Protein AF-0000000072983468 (afdb_homodimer)

Radius of gyration: 22.65 Å; Cα contacts (8 Å, |Δi|>4): 352; chains: 2; bounding box: 59×60×43 Å

InterPro domains:
  IPR001647 DNA-binding HTH domain, TetR-type [PF00440] (19-54)
  IPR009057 Homedomain-like superfamily [SSF46689] (4-61)
  IPR039532 Transcriptional regulator TetR, C-terminal, Firmicutes type [PF14278] (74-173)

Sequence (374 aa):
MSTSDQTKAHLAKVLKVQMQHKPLDRITIAELSAAAHVNRNTFYYHFDDIYALLKWTLEADIGRKVMQDLGAATWETKYQLVLDYIVANQIFCLNAFHSVGRDMLEEFLFQSATDMVKPVVLDIDPATPAQTVADICNFYGAAIVGQVLLWLAQSLKEPERNLIKRADLMLNGSIAFIVRKRSLGPQMSTSDQTKAHLAKVLKVQMQHKPLDRITIAELSAAAHVNRNTFYYHFDDIYALLKWTLEADIGRKVMQDLGAATWETKYQLVLDYIVANQIFCLNAFHSVGRDMLEEFLFQSATDMVKPVVLDIDPATPAQTVADICNFYGAAIVGQVLLWLAQSLKEPERNLIKRADLMLNGSIAFIVRKRSLGPQ

Secondary structure (DSSP, 8-state):
--HHHHHHHHHHHHHHHHHTTS-GGG--HHHHHHHHT--HHHHHHH-SSHHHHHHHHHIIIIIHHHHTT-STTTHHHHHHHHHHHHHHTHHHHHHHHTSTTHHHHHHHHHHHHHHHHHHHHHHH-TT--HHHHHHHHHHHHHHHHHHHHHHHHTTT-S-HHHHHHHHHHHHTTHHHHHHHHHHH---/--HHHHHHHHHHHHHHHHHTTS-GGG--HHHHHHHHT--HHHHHHH-SSHHHHHHHHHIIIIIHHHHTT-STTTHHHHHHHHHHHHHHTHHHHHHHHTSTTHHHHHHHHHHHHHHHHHHHHHHH-TT--HHHHHHHHHHHHHHHHHHHHHHHHTTT-S-HHHHHHHHHHHHTTHHHHHHHHHHT---

Structure (mmCIF, N/CA/C/O backbone):
data_AF-0000000072983468-model_v1
#
loop_
_entity.id
_entity.type
_entity.pdbx_description
1 polymer 'Transcriptional regulator'
#
loop_
_atom_site.group_PDB
_atom_site.id
_atom_site.type_symbol
_atom_site.label_atom_id
_atom_site.label_alt_id
_atom_site.label_comp_id
_atom_site.label_asym_id
_atom_site.label_entity_id
_atom_site.label_seq_id
_atom_site.pdbx_PDB_ins_code
_atom_site.Cartn_x
_atom_site.Cartn_y
_atom_site.Cartn_z
_atom_site.occupancy
_atom_site.B_iso_or_equiv
_atom_site.auth_seq_id
_atom_site.auth_comp_id
_atom_site.auth_asym_id
_atom_site.auth_atom_id
_atom_site.pdbx_PDB_model_num
ATOM 1 N N . MET A 1 1 ? 6.316 31.328 15.859 1 66.31 1 MET A N 1
ATOM 2 C CA . MET A 1 1 ? 7.086 30.094 15.656 1 66.31 1 MET A CA 1
ATOM 3 C C . MET A 1 1 ? 8.414 30.156 16.406 1 66.31 1 MET A C 1
ATOM 5 O O . MET A 1 1 ? 9.102 31.188 16.359 1 66.31 1 MET A O 1
ATOM 9 N N . SER A 1 2 ? 8.688 29.078 17.156 1 76.31 2 SER A N 1
ATOM 10 C CA . SER A 1 2 ? 9.938 29.047 17.906 1 76.31 2 SER A CA 1
ATOM 11 C C . SER A 1 2 ? 11.141 29.078 16.984 1 76.31 2 SER A C 1
ATOM 13 O O . SER A 1 2 ? 11.023 28.781 15.789 1 76.31 2 SER A O 1
ATOM 15 N N . THR A 1 3 ? 12.203 29.641 17.406 1 76.38 3 THR A N 1
ATOM 16 C CA . THR A 1 3 ? 13.461 29.656 16.672 1 76.38 3 THR A CA 1
ATOM 17 C C . THR A 1 3 ? 13.773 28.25 16.125 1 76.38 3 THR A C 1
ATOM 19 O O . THR A 1 3 ? 14.266 28.109 15.008 1 76.38 3 THR A O 1
ATOM 22 N N . SER A 1 4 ? 13.383 27.297 16.891 1 83.06 4 SER A N 1
ATOM 23 C CA . SER A 1 4 ? 13.602 25.906 16.5 1 83.06 4 SER A CA 1
ATOM 24 C C . SER A 1 4 ? 12.742 25.547 15.281 1 83.06 4 SER A C 1
ATOM 26 O O . SER A 1 4 ? 13.25 24.984 14.312 1 83.06 4 SER A O 1
ATOM 28 N N . ASP A 1 5 ? 11.539 26.078 15.312 1 88.62 5 ASP A N 1
ATOM 29 C CA . ASP A 1 5 ? 10.625 25.766 14.219 1 88.62 5 ASP A CA 1
ATOM 30 C C . ASP A 1 5 ? 11.039 26.484 12.938 1 88.62 5 ASP A C 1
ATOM 32 O O . ASP A 1 5 ? 10.883 25.953 11.836 1 88.62 5 ASP A O 1
ATOM 36 N N . GLN A 1 6 ? 11.656 27.625 13.164 1 91.38 6 GLN A N 1
ATOM 37 C CA . GLN A 1 6 ? 12.125 28.391 12.008 1 91.38 6 GLN A CA 1
ATOM 38 C C . GLN A 1 6 ? 13.289 27.688 11.32 1 91.38 6 GLN A C 1
ATOM 40 O O . GLN A 1 6 ? 13.359 27.625 10.094 1 91.38 6 GLN A O 1
ATOM 45 N N . THR A 1 7 ? 14.211 27.203 12.172 1 94.25 7 THR A N 1
ATOM 46 C CA . THR A 1 7 ? 15.352 26.469 11.625 1 94.25 7 THR A CA 1
ATOM 47 C C . THR A 1 7 ? 14.898 25.203 10.906 1 94.25 7 THR A C 1
ATOM 49 O O . THR A 1 7 ? 15.359 24.922 9.805 1 94.25 7 THR A O 1
ATOM 52 N N . LYS A 1 8 ? 13.93 24.516 11.523 1 96.75 8 LYS A N 1
ATOM 53 C CA . LYS A 1 8 ? 13.414 23.297 10.914 1 96.75 8 LYS A CA 1
ATOM 54 C C . LYS A 1 8 ? 12.734 23.609 9.578 1 96.75 8 LYS A C 1
ATOM 56 O O . LYS A 1 8 ? 12.961 22.906 8.586 1 96.75 8 LYS A O 1
ATOM 61 N N . ALA A 1 9 ? 12.023 24.672 9.594 1 96.5 9 ALA A N 1
ATOM 62 C CA . ALA A 1 9 ? 11.312 25.078 8.383 1 96.5 9 ALA A CA 1
ATOM 63 C C . ALA A 1 9 ? 12.297 25.469 7.281 1 96.5 9 ALA A C 1
ATOM 65 O O . ALA A 1 9 ? 12.062 25.188 6.105 1 96.5 9 ALA A O 1
ATOM 66 N N . HIS A 1 10 ? 13.281 26.109 7.695 1 97.12 10 HIS A N 1
ATOM 67 C CA . HIS A 1 10 ? 14.305 26.5 6.73 1 97.12 10 HIS A CA 1
ATOM 68 C C . HIS A 1 10 ? 14.984 25.281 6.125 1 97.12 10 HIS A C 1
ATOM 70 O O . HIS A 1 10 ? 15.164 25.203 4.91 1 97.12 10 HIS A O 1
ATOM 76 N N . LEU A 1 11 ? 15.367 24.344 6.945 1 97.62 11 LEU A N 1
ATOM 77 C CA . LEU A 1 11 ? 15.984 23.109 6.477 1 97.62 11 LEU A CA 1
ATOM 78 C C . LEU A 1 11 ? 15.047 22.359 5.543 1 97.62 11 LEU A C 1
ATOM 80 O O . LEU A 1 11 ? 15.477 21.797 4.535 1 97.62 11 LEU A O 1
ATOM 84 N N . ALA A 1 12 ? 13.789 22.375 5.879 1 97.44 12 ALA A N 1
ATOM 85 C CA . ALA A 1 12 ? 12.781 21.719 5.055 1 97.44 12 ALA A CA 1
ATOM 86 C C . ALA A 1 12 ? 12.703 22.359 3.668 1 97.44 12 ALA A C 1
ATOM 88 O O . ALA A 1 12 ? 12.633 21.656 2.658 1 97.44 12 ALA A O 1
ATOM 89 N N . LYS A 1 13 ? 12.727 23.656 3.67 1 97.69 13 LYS A N 1
ATOM 90 C CA . LYS A 1 13 ? 12.688 24.391 2.402 1 97.69 13 LYS A CA 1
ATOM 91 C C . LYS A 1 13 ? 13.906 24.062 1.547 1 97.69 13 LYS A C 1
ATOM 93 O O . LYS A 1 13 ? 13.789 23.859 0.337 1 97.69 13 LYS A O 1
ATOM 98 N N . VAL A 1 14 ? 15.039 24.031 2.148 1 98.19 14 VAL A N 1
ATOM 99 C CA . VAL A 1 14 ? 16.281 23.75 1.441 1 98.19 14 VAL A CA 1
ATOM 100 C C . VAL A 1 14 ? 16.25 22.312 0.901 1 98.19 14 VAL A C 1
ATOM 102 O O . VAL A 1 14 ? 16.672 22.062 -0.229 1 98.19 14 VAL A O 1
ATOM 105 N N . LEU A 1 15 ? 15.766 21.344 1.717 1 97.81 15 LEU A N 1
ATOM 106 C CA . LEU A 1 15 ? 15.633 19.969 1.271 1 97.81 15 LEU A CA 1
ATOM 107 C C . LEU A 1 15 ? 14.781 19.875 0.013 1 97.81 15 LEU A C 1
ATOM 109 O O . LEU A 1 15 ? 15.164 19.234 -0.963 1 97.81 15 LEU A O 1
ATOM 113 N N . LYS A 1 16 ? 13.641 20.531 0.024 1 97.56 16 LYS A N 1
ATOM 114 C CA . LYS A 1 16 ? 12.727 20.516 -1.118 1 97.56 16 LYS A CA 1
ATOM 115 C C . LYS A 1 16 ? 13.391 21.094 -2.365 1 97.56 16 LYS A C 1
ATOM 117 O O . LYS A 1 16 ? 13.219 20.562 -3.467 1 97.56 16 LYS A O 1
ATOM 122 N N . VAL A 1 17 ? 14.133 22.141 -2.188 1 97.5 17 VAL A N 1
ATOM 123 C CA . VAL A 1 17 ? 14.836 22.766 -3.305 1 97.5 17 VAL A CA 1
ATOM 124 C C . VAL A 1 17 ? 15.883 21.797 -3.859 1 97.5 17 VAL A C 1
ATOM 126 O O . VAL A 1 17 ? 15.977 21.609 -5.074 1 97.5 17 VAL A O 1
ATOM 129 N N . GLN A 1 18 ? 16.625 21.156 -2.961 1 97.5 18 GLN A N 1
ATOM 130 C CA . GLN A 1 18 ? 17.672 20.234 -3.4 1 97.5 18 GLN A CA 1
ATOM 131 C C . GLN A 1 18 ? 17.062 19.047 -4.141 1 97.5 18 GLN A C 1
ATOM 133 O O . GLN A 1 18 ? 17.625 18.578 -5.129 1 97.5 18 GLN A O 1
ATOM 138 N N . MET A 1 19 ? 15.945 18.641 -3.691 1 96.69 19 MET A N 1
ATOM 139 C CA . MET A 1 19 ? 15.312 17.453 -4.266 1 96.69 19 MET A CA 1
ATOM 140 C C . MET A 1 19 ? 14.758 17.75 -5.656 1 96.69 19 MET A C 1
ATOM 142 O O . MET A 1 19 ? 14.391 16.828 -6.391 1 96.69 19 MET A O 1
ATOM 146 N N . GLN A 1 20 ? 14.711 19 -6.047 1 95.81 20 GLN A N 1
ATOM 147 C CA . GLN A 1 20 ? 14.336 19.359 -7.406 1 95.81 20 GLN A CA 1
ATOM 148 C C . GLN A 1 20 ? 15.438 19.016 -8.398 1 95.81 20 GLN A C 1
ATOM 150 O O . GLN A 1 20 ? 15.18 18.828 -9.586 1 95.81 20 GLN A O 1
ATOM 155 N N . HIS A 1 21 ? 16.656 18.766 -7.805 1 93.81 21 HIS A N 1
ATOM 156 C CA . HIS A 1 21 ? 17.781 18.688 -8.727 1 93.81 21 HIS A CA 1
ATOM 157 C C . HIS A 1 21 ? 18.547 17.375 -8.555 1 93.81 21 HIS A C 1
ATOM 159 O O . HIS A 1 21 ? 19.328 17 -9.422 1 93.81 21 HIS A O 1
ATOM 165 N N . LYS A 1 22 ? 18.312 16.781 -7.477 1 94.88 22 LYS A N 1
ATOM 166 C CA . LYS A 1 22 ? 18.984 15.508 -7.293 1 94.88 22 LYS A CA 1
ATOM 167 C C . LYS A 1 22 ? 18.156 14.562 -6.43 1 94.88 22 LYS A C 1
ATOM 169 O O . LYS A 1 22 ? 17.375 15.008 -5.59 1 94.88 22 LYS A O 1
ATOM 174 N N . PRO A 1 23 ? 18.422 13.242 -6.535 1 95.75 23 PRO A N 1
ATOM 175 C CA . PRO A 1 23 ? 17.688 12.266 -5.727 1 95.75 23 PRO A CA 1
ATOM 176 C C . PRO A 1 23 ? 17.969 12.406 -4.234 1 95.75 23 PRO A C 1
ATOM 178 O O . PRO A 1 23 ? 19.094 12.719 -3.836 1 95.75 23 PRO A O 1
ATOM 181 N N . LEU A 1 24 ? 16.906 12.117 -3.477 1 95.44 24 LEU A N 1
ATOM 182 C CA . LEU A 1 24 ? 17 12.219 -2.023 1 95.44 24 LEU A CA 1
ATOM 183 C C . LEU A 1 24 ? 18.188 11.43 -1.491 1 95.44 24 L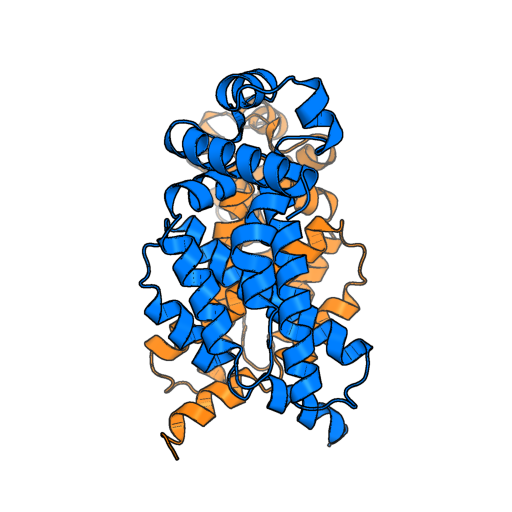EU A C 1
ATOM 185 O O . LEU A 1 24 ? 18.906 11.898 -0.612 1 95.44 24 LEU A O 1
ATOM 189 N N . ASP A 1 25 ? 18.484 10.281 -2.045 1 93.88 25 ASP A N 1
ATOM 190 C CA . ASP A 1 25 ? 19.5 9.359 -1.55 1 93.88 25 ASP A CA 1
ATOM 191 C C . ASP A 1 25 ? 20.906 9.922 -1.756 1 93.88 25 ASP A C 1
ATOM 193 O O . ASP A 1 25 ? 21.875 9.43 -1.173 1 93.88 25 ASP A O 1
ATOM 197 N N . ARG A 1 26 ? 21.047 10.93 -2.469 1 95.31 26 ARG A N 1
ATOM 198 C CA . ARG A 1 26 ? 22.344 11.516 -2.777 1 95.31 26 ARG A CA 1
ATOM 199 C C . ARG A 1 26 ? 22.562 12.805 -1.992 1 95.31 26 ARG A C 1
ATOM 201 O O . ARG A 1 26 ? 23.641 13.414 -2.068 1 95.31 26 ARG A O 1
ATOM 208 N N . ILE A 1 27 ? 21.578 13.273 -1.359 1 96.38 27 ILE A N 1
ATOM 209 C CA . ILE A 1 27 ? 21.719 14.477 -0.547 1 96.38 27 ILE A CA 1
ATOM 210 C C . ILE A 1 27 ? 22.375 14.133 0.788 1 96.38 27 ILE A C 1
ATOM 212 O O . ILE A 1 27 ? 21.891 13.25 1.513 1 96.38 27 ILE A O 1
ATOM 216 N N . THR A 1 28 ? 23.438 14.805 1.079 1 95.94 28 THR A N 1
ATOM 217 C CA . THR A 1 28 ? 24.125 14.578 2.35 1 95.94 28 THR A CA 1
ATOM 218 C C . THR A 1 28 ? 23.797 15.695 3.342 1 95.94 28 THR A C 1
ATOM 220 O O . THR A 1 28 ? 23.391 16.781 2.947 1 95.94 28 THR A O 1
ATOM 223 N N . ILE A 1 29 ? 23.984 15.359 4.609 1 97 29 ILE A N 1
ATOM 224 C CA . ILE A 1 29 ? 23.75 16.344 5.652 1 97 29 ILE A CA 1
ATOM 225 C C . ILE A 1 29 ? 24.75 17.5 5.508 1 97 29 ILE A C 1
ATOM 227 O O . ILE A 1 29 ? 24.391 18.656 5.727 1 97 29 ILE A O 1
ATOM 231 N N . ALA A 1 30 ? 25.922 17.156 5.074 1 96.44 30 ALA A N 1
ATOM 232 C CA . ALA A 1 30 ? 26.938 18.188 4.844 1 96.44 30 ALA A CA 1
ATOM 233 C C . ALA A 1 30 ? 26.484 19.156 3.764 1 96.44 30 ALA A C 1
ATOM 235 O O . ALA A 1 30 ? 26.547 20.375 3.959 1 96.44 30 ALA A O 1
ATOM 236 N N . GLU A 1 31 ? 26.062 18.703 2.684 1 96.38 31 GLU A N 1
ATOM 237 C CA . GLU A 1 31 ? 25.594 19.531 1.565 1 96.38 31 GLU A CA 1
ATOM 238 C C . GLU A 1 31 ? 24.359 20.328 1.946 1 96.38 31 GLU A C 1
ATOM 240 O O . GLU A 1 31 ? 24.25 21.516 1.604 1 96.38 31 GLU A O 1
ATOM 245 N N . LEU A 1 32 ? 23.438 19.656 2.639 1 97.5 32 LEU A N 1
ATOM 246 C CA . LEU A 1 32 ? 22.188 20.312 3.049 1 97.5 32 LEU A CA 1
ATOM 247 C C . LEU A 1 32 ? 22.469 21.453 4.023 1 97.5 32 LEU A C 1
ATOM 249 O O . LEU A 1 32 ? 21.906 22.531 3.883 1 97.5 32 LEU A O 1
ATOM 253 N N . SER A 1 33 ? 23.297 21.188 4.977 1 97.5 33 SER A N 1
ATOM 254 C CA . SER A 1 33 ? 23.656 22.188 5.965 1 97.5 33 SER A CA 1
ATOM 255 C C . SER A 1 33 ? 24.359 23.375 5.312 1 97.5 33 SER A C 1
ATOM 257 O O . SER A 1 33 ? 24.062 24.531 5.645 1 97.5 33 SER A O 1
ATOM 259 N N . ALA A 1 34 ? 25.25 23.125 4.41 1 97.44 34 ALA A N 1
ATOM 260 C CA . ALA A 1 34 ? 25.938 24.188 3.686 1 97.44 34 ALA A CA 1
ATOM 261 C C . ALA A 1 34 ? 24.969 25.047 2.898 1 97.44 34 ALA A C 1
ATOM 263 O O . ALA A 1 34 ? 25.031 26.281 2.949 1 97.44 34 ALA A O 1
ATOM 264 N N . ALA A 1 35 ? 24.062 24.422 2.217 1 97.06 35 ALA A N 1
ATOM 265 C CA . ALA A 1 35 ? 23.062 25.125 1.416 1 97.06 35 ALA A CA 1
ATOM 266 C C . ALA A 1 35 ? 22.141 25.969 2.299 1 97.06 35 ALA A C 1
ATOM 268 O O . ALA A 1 35 ? 21.688 27.047 1.891 1 97.06 35 ALA A O 1
ATOM 269 N N . ALA A 1 36 ? 21.906 25.453 3.467 1 97.25 36 ALA A N 1
ATOM 270 C CA . ALA A 1 36 ? 21.031 26.141 4.41 1 97.25 36 ALA A CA 1
ATOM 271 C C . ALA A 1 36 ? 21.797 27.188 5.215 1 97.25 36 ALA A C 1
ATOM 273 O O . ALA A 1 36 ? 21.203 27.953 5.98 1 97.25 36 ALA A O 1
ATOM 274 N N . HIS A 1 37 ? 23.125 27.172 5.055 1 97.12 37 HIS A N 1
ATOM 275 C CA . HIS A 1 37 ? 24 28.078 5.781 1 97.12 37 HIS A CA 1
ATOM 276 C C . HIS A 1 37 ? 23.859 27.891 7.289 1 97.12 37 HIS A C 1
ATOM 278 O O . HIS A 1 37 ? 23.703 28.859 8.031 1 97.12 37 HIS A O 1
ATOM 284 N N . VAL A 1 38 ? 23.844 26.609 7.664 1 96 38 VAL A N 1
ATOM 285 C CA . VAL A 1 38 ? 23.891 26.25 9.07 1 96 38 VAL A CA 1
ATOM 286 C C . VAL A 1 38 ? 24.984 25.188 9.297 1 96 38 VAL A C 1
ATOM 288 O O . VAL A 1 38 ? 25.469 24.578 8.344 1 96 38 VAL A O 1
ATOM 291 N N . ASN A 1 39 ? 25.391 25.047 10.539 1 93.56 39 ASN A N 1
ATOM 292 C CA . ASN A 1 39 ? 26.359 24.016 10.906 1 93.56 39 ASN A CA 1
ATOM 293 C C . ASN A 1 39 ? 25.719 22.641 10.938 1 93.56 39 ASN A C 1
ATOM 295 O O . ASN A 1 39 ? 24.516 22.516 11.203 1 93.56 39 ASN A O 1
ATOM 299 N N . ARG A 1 40 ? 26.562 21.641 10.672 1 95 40 ARG A N 1
ATOM 300 C CA . ARG A 1 40 ? 26.094 20.266 10.758 1 95 40 ARG A CA 1
ATOM 301 C C . ARG A 1 40 ? 25.547 19.969 12.148 1 95 40 ARG A C 1
ATOM 303 O O . ARG A 1 40 ? 24.594 19.203 12.289 1 95 40 ARG A O 1
ATOM 310 N N . ASN A 1 41 ? 26.156 20.609 13.141 1 95.19 41 ASN A N 1
ATOM 311 C CA . ASN A 1 41 ? 25.719 20.391 14.516 1 95.19 41 ASN A CA 1
ATOM 312 C C . ASN A 1 41 ? 24.297 20.906 14.727 1 95.19 41 ASN A C 1
ATOM 314 O O . ASN A 1 41 ? 23.531 20.328 15.508 1 95.19 41 ASN A O 1
ATOM 318 N N . THR A 1 42 ? 24.031 21.922 14.07 1 95.31 42 THR A N 1
ATOM 319 C CA . THR A 1 42 ? 22.672 22.469 14.133 1 95.31 42 THR A CA 1
ATOM 320 C C . THR A 1 42 ? 21.672 21.484 13.547 1 95.31 42 THR A C 1
ATOM 322 O O . THR A 1 42 ? 20.594 21.297 14.094 1 95.31 42 THR A O 1
ATOM 325 N N . PHE A 1 43 ? 22.031 20.844 12.398 1 97.44 43 PHE A N 1
ATOM 326 C CA . PHE A 1 43 ? 21.156 19.844 11.82 1 97.44 43 PHE A CA 1
ATOM 327 C C . PHE A 1 43 ? 20.875 18.719 12.82 1 97.44 43 PHE A C 1
ATOM 329 O O . PHE A 1 43 ? 19.719 18.375 13.062 1 97.44 43 PHE A O 1
ATOM 336 N N . TYR A 1 44 ? 21.922 18.266 13.484 1 96.12 44 TYR A N 1
ATOM 337 C CA . TYR A 1 44 ? 21.828 17.109 14.359 1 96.12 44 TYR A CA 1
ATOM 338 C C . TYR A 1 44 ? 21.094 17.453 15.656 1 96.12 44 TYR A C 1
ATOM 340 O O . TYR A 1 44 ? 20.625 16.562 16.359 1 96.12 44 TYR A O 1
ATOM 348 N N . TYR A 1 45 ? 21.125 18.703 15.922 1 95.69 45 TYR A N 1
ATOM 349 C CA . TYR A 1 45 ? 20.328 19.172 17.047 1 95.69 45 TYR A CA 1
ATOM 350 C C . TYR A 1 45 ? 18.844 18.922 16.812 1 95.69 45 TYR A C 1
ATOM 352 O O . TYR A 1 45 ? 18.094 18.625 17.75 1 95.69 45 TYR A O 1
ATOM 360 N N . HIS A 1 46 ? 18.438 19 15.609 1 96.62 46 HIS A N 1
ATOM 361 C CA . HIS A 1 46 ? 17.016 18.969 15.273 1 96.62 46 HIS A CA 1
ATOM 362 C C . HIS A 1 46 ? 16.625 17.609 14.719 1 96.62 46 HIS A C 1
ATOM 364 O O . HIS A 1 46 ? 15.508 17.125 14.961 1 96.62 46 HIS A O 1
ATOM 370 N N . PHE A 1 47 ? 17.516 16.969 13.914 1 97.31 47 PHE A N 1
ATOM 371 C CA . PHE A 1 47 ? 17.156 15.742 13.211 1 97.31 47 PHE A CA 1
ATOM 372 C C . PHE A 1 47 ? 18.266 14.719 13.305 1 97.31 47 PHE A C 1
ATOM 374 O O . PHE A 1 47 ? 19.453 15.07 13.227 1 97.31 47 PHE A O 1
ATOM 381 N N . ASP A 1 48 ? 17.844 13.43 13.328 1 95.69 48 ASP A N 1
ATOM 382 C CA . ASP A 1 48 ? 18.812 12.344 13.383 1 95.69 48 ASP A CA 1
ATOM 383 C C . ASP A 1 48 ? 19.375 12.047 12 1 95.69 48 ASP A C 1
ATOM 385 O O . ASP A 1 48 ? 20.516 11.578 11.867 1 95.69 48 ASP A O 1
ATOM 389 N N . ASP A 1 49 ? 18.625 12.258 10.969 1 94.69 49 ASP A N 1
ATOM 390 C CA . ASP A 1 49 ? 19.031 11.992 9.586 1 94.69 49 ASP A CA 1
ATOM 391 C C . ASP A 1 49 ? 18.109 12.711 8.602 1 94.69 49 ASP A C 1
ATOM 393 O O . ASP A 1 49 ? 17.203 13.453 9.008 1 94.69 49 ASP A O 1
ATOM 397 N N . ILE A 1 50 ? 18.359 12.57 7.402 1 94.69 50 ILE A N 1
ATOM 398 C CA . ILE A 1 50 ? 17.625 13.258 6.34 1 94.69 50 ILE A CA 1
ATOM 399 C C . ILE A 1 50 ? 16.172 12.789 6.316 1 94.69 50 ILE A C 1
ATOM 401 O O . ILE A 1 50 ? 15.273 13.562 6.012 1 94.69 50 ILE A O 1
ATOM 405 N N . TYR A 1 51 ? 15.922 11.578 6.727 1 92.25 51 TYR A N 1
ATOM 406 C CA . TYR A 1 51 ? 14.57 11.031 6.703 1 92.25 51 TYR A CA 1
ATOM 407 C C . TYR A 1 51 ? 13.719 11.641 7.812 1 92.25 51 TYR A C 1
ATOM 409 O O . TYR A 1 51 ? 12.516 11.844 7.633 1 92.25 51 TYR A O 1
ATOM 417 N N . ALA A 1 52 ? 14.336 11.82 8.875 1 94.62 52 ALA A N 1
ATOM 418 C CA . ALA A 1 52 ? 13.625 12.523 9.938 1 94.62 52 ALA A CA 1
ATOM 419 C C . ALA A 1 52 ? 13.188 13.914 9.477 1 94.62 52 ALA A C 1
ATOM 421 O O . ALA A 1 52 ? 12.078 14.359 9.781 1 94.62 52 ALA A O 1
ATOM 422 N N . LEU A 1 53 ? 14.086 14.609 8.758 1 96.5 53 LEU A N 1
ATOM 423 C CA . LEU A 1 53 ? 13.75 15.914 8.195 1 96.5 53 LEU A CA 1
ATOM 424 C C . LEU A 1 53 ? 12.625 15.789 7.176 1 96.5 53 LEU A C 1
ATOM 426 O O . LEU A 1 53 ? 11.703 16.609 7.152 1 96.5 53 LEU A O 1
ATOM 430 N N . LEU A 1 54 ? 12.672 14.773 6.344 1 95.81 54 LEU A N 1
ATOM 431 C CA . LEU A 1 54 ? 11.625 14.531 5.352 1 95.81 54 LEU A CA 1
ATOM 432 C C . LEU A 1 54 ? 10.273 14.352 6.027 1 95.81 54 LEU A C 1
ATOM 434 O O . LEU A 1 54 ? 9.281 14.969 5.625 1 95.81 54 LEU A O 1
ATOM 438 N N . LYS A 1 55 ? 10.242 13.516 7.055 1 93.75 55 LYS A N 1
ATOM 439 C CA . LYS A 1 55 ? 9.008 13.266 7.793 1 93.75 55 LYS A CA 1
ATOM 440 C C . LYS A 1 55 ? 8.461 14.555 8.398 1 93.75 55 LYS A C 1
ATOM 442 O O . LYS A 1 55 ? 7.262 14.828 8.297 1 93.75 55 LYS A O 1
ATOM 447 N N . TRP A 1 56 ? 9.297 15.289 9.008 1 94.81 56 TRP A N 1
ATOM 448 C CA . TRP A 1 56 ? 8.891 16.562 9.594 1 94.81 56 TRP A CA 1
ATOM 449 C C . TRP A 1 56 ? 8.336 17.5 8.523 1 94.81 56 TRP A C 1
ATOM 451 O O . TRP A 1 56 ? 7.328 18.172 8.75 1 94.81 56 TRP A O 1
ATOM 461 N N . THR A 1 57 ? 8.969 17.562 7.375 1 95.94 57 THR A N 1
ATOM 462 C CA . THR A 1 57 ? 8.547 18.406 6.266 1 95.94 57 THR A CA 1
ATOM 463 C C . THR A 1 57 ? 7.125 18.078 5.836 1 95.94 57 THR A C 1
ATOM 465 O O . THR A 1 57 ? 6.285 18.969 5.691 1 95.94 57 THR A O 1
ATOM 468 N N . LEU A 1 58 ? 6.844 16.828 5.676 1 94.25 58 LEU A N 1
ATOM 469 C CA . LEU A 1 58 ? 5.516 16.391 5.258 1 94.25 58 LEU A CA 1
ATOM 470 C C . LEU A 1 58 ? 4.477 16.719 6.32 1 94.25 58 LEU A C 1
ATOM 472 O O . LEU A 1 58 ? 3.371 17.172 5.996 1 94.25 58 LEU A O 1
ATOM 476 N N . GLU A 1 59 ? 4.812 16.547 7.559 1 92.94 59 GLU A N 1
ATOM 477 C CA . GLU A 1 59 ? 3.906 16.875 8.656 1 92.94 59 GLU A CA 1
ATOM 478 C C . GLU A 1 59 ? 3.617 18.375 8.703 1 92.94 59 GLU A C 1
ATOM 480 O O . GLU A 1 59 ? 2.465 18.781 8.859 1 92.94 59 GLU A O 1
ATOM 485 N N . ALA A 1 60 ? 4.688 19.094 8.555 1 93.94 60 ALA A N 1
ATOM 486 C CA . ALA A 1 60 ? 4.559 20.547 8.633 1 93.94 60 ALA A CA 1
ATOM 487 C C . ALA A 1 60 ? 3.781 21.094 7.434 1 93.94 60 ALA A C 1
ATOM 489 O O . ALA A 1 60 ? 2.979 22.016 7.574 1 93.94 60 ALA A O 1
ATOM 490 N N . ASP A 1 61 ? 3.998 20.562 6.254 1 94.31 61 ASP A N 1
ATOM 491 C CA . ASP A 1 61 ? 3.357 21.062 5.039 1 94.31 61 ASP A CA 1
ATOM 492 C C . ASP A 1 61 ? 1.866 20.734 5.027 1 94.31 61 ASP A C 1
ATOM 494 O O . ASP A 1 61 ? 1.037 21.594 4.719 1 94.31 61 ASP A O 1
ATOM 498 N N . ILE A 1 62 ? 1.606 19.453 5.359 1 92.12 62 ILE A N 1
ATOM 499 C CA . ILE A 1 62 ? 0.25 19.047 5.008 1 92.12 62 ILE A CA 1
ATOM 500 C C . ILE A 1 62 ? -0.366 18.266 6.164 1 92.12 62 ILE A C 1
ATOM 502 O O . ILE A 1 62 ? -1.588 18.25 6.332 1 92.12 62 ILE A O 1
ATOM 506 N N . GLY A 1 63 ? 0.382 17.641 7.02 1 91.44 63 GLY A N 1
ATOM 507 C CA . GLY A 1 63 ? -0.131 16.797 8.094 1 91.44 63 GLY A CA 1
ATOM 508 C C . GLY A 1 63 ? -1.067 17.531 9.031 1 91.44 63 GLY A C 1
ATOM 509 O O . GLY A 1 63 ? -2.186 17.078 9.281 1 91.44 63 GLY A O 1
ATOM 510 N N . ARG A 1 64 ? -0.588 18.641 9.461 1 89.12 64 ARG A N 1
ATOM 511 C CA . ARG A 1 64 ? -1.359 19.422 10.422 1 89.12 64 ARG A CA 1
ATOM 512 C C . ARG A 1 64 ? -2.633 19.969 9.789 1 89.12 64 ARG A C 1
ATOM 514 O O . ARG A 1 64 ? -3.701 19.953 10.398 1 89.12 64 ARG A O 1
ATOM 521 N N . LYS A 1 65 ? -2.539 20.422 8.609 1 92.81 65 LYS A N 1
ATOM 522 C CA . LYS A 1 65 ? -3.688 20.969 7.891 1 92.81 65 LYS A CA 1
ATOM 523 C C . LYS A 1 65 ? -4.758 19.906 7.676 1 92.81 65 LYS A C 1
ATOM 525 O O . LYS A 1 65 ? -5.953 20.188 7.812 1 92.81 65 LYS A O 1
ATOM 530 N N . VAL A 1 66 ? -4.387 18.75 7.391 1 93.19 66 VAL A N 1
ATOM 531 C CA . VAL A 1 66 ? -5.312 17.656 7.129 1 93.19 66 VAL A CA 1
ATOM 532 C C . VAL A 1 66 ? -6.023 17.266 8.422 1 93.19 66 VAL A C 1
ATOM 534 O O . VAL A 1 66 ? -7.242 17.062 8.438 1 93.19 66 VAL A O 1
ATOM 537 N N . MET A 1 67 ? -5.312 17.25 9.5 1 91.69 67 MET A N 1
ATOM 538 C CA . MET A 1 67 ? -5.855 16.75 10.766 1 91.69 67 MET A CA 1
ATOM 539 C C . MET A 1 67 ? -6.793 17.781 11.391 1 91.69 67 MET A C 1
ATOM 541 O O . MET A 1 67 ? -7.691 17.422 12.156 1 91.69 67 MET A O 1
ATOM 545 N N . GLN A 1 68 ? -6.527 19.016 10.984 1 92.38 68 GLN A N 1
ATOM 546 C CA . GLN A 1 68 ? -7.379 20.062 11.531 1 92.38 68 GLN A CA 1
ATOM 547 C C . GLN A 1 68 ? -8.828 19.891 11.086 1 92.38 68 GLN A C 1
ATOM 549 O O . GLN A 1 68 ? -9.133 19.969 9.898 1 92.38 68 GLN A O 1
ATOM 554 N N . ASP A 1 69 ? -9.789 19.609 12 1 91.62 69 ASP A N 1
ATOM 555 C CA . ASP A 1 69 ? -11.234 19.5 11.797 1 91.62 69 ASP A CA 1
ATOM 556 C C . ASP A 1 69 ? -11.57 18.312 10.906 1 91.62 69 ASP A C 1
ATOM 558 O O . ASP A 1 69 ? -12.508 18.375 10.109 1 91.62 69 ASP A O 1
ATOM 562 N N . LEU A 1 70 ? -10.695 17.328 10.945 1 92.5 70 LEU A N 1
ATOM 563 C CA . LEU A 1 70 ? -10.969 16.125 10.172 1 92.5 70 LEU A CA 1
ATOM 564 C C . LEU A 1 70 ? -12.109 15.328 10.797 1 92.5 70 LEU A C 1
ATOM 566 O O . LEU A 1 70 ? -12.148 15.133 12.016 1 92.5 70 LEU A O 1
ATOM 570 N N . GLY A 1 71 ? -13.086 14.938 9.992 1 92 71 GLY A N 1
ATOM 571 C CA . GLY A 1 71 ? -14.242 14.148 10.406 1 92 71 GLY A CA 1
ATOM 572 C C . GLY A 1 71 ? -15.055 13.625 9.234 1 92 71 GLY A C 1
ATOM 573 O O . GLY A 1 71 ? -14.602 13.656 8.094 1 92 71 GLY A O 1
ATOM 574 N N . ALA A 1 72 ? -16.188 13.062 9.516 1 90.88 72 ALA A N 1
ATOM 575 C CA . ALA A 1 72 ? -17.047 12.406 8.531 1 90.88 72 ALA A CA 1
ATOM 576 C C . ALA A 1 72 ? -17.5 13.398 7.461 1 90.88 72 ALA A C 1
ATOM 578 O O . ALA A 1 72 ? -17.625 13.047 6.285 1 90.88 72 ALA A O 1
ATOM 579 N N . ALA A 1 73 ? -17.641 14.656 7.848 1 91.56 73 ALA A N 1
ATOM 580 C CA . ALA A 1 73 ? -18.172 15.648 6.926 1 91.56 73 ALA A CA 1
ATOM 581 C C . ALA A 1 73 ? -17.062 16.297 6.102 1 91.56 73 ALA A C 1
ATOM 583 O O . ALA A 1 73 ? -17.328 16.906 5.066 1 91.56 73 ALA A O 1
ATOM 584 N N . THR A 1 74 ? -15.828 16.125 6.52 1 93.62 74 THR A N 1
ATOM 585 C CA . THR A 1 74 ? -14.773 16.922 5.902 1 93.62 74 THR A CA 1
ATOM 586 C C . THR A 1 74 ? -13.719 16.031 5.262 1 93.62 74 THR A C 1
ATOM 588 O O . THR A 1 74 ? -12.789 16.516 4.617 1 93.62 74 THR A O 1
ATOM 591 N N . TRP A 1 75 ? -13.805 14.75 5.379 1 91.94 75 TRP A N 1
ATOM 592 C CA . TRP A 1 75 ? -12.75 13.836 4.953 1 91.94 75 TRP A CA 1
ATOM 593 C C . TRP A 1 75 ? -12.445 14.008 3.469 1 91.94 75 TRP A C 1
ATOM 595 O O . TRP A 1 75 ? -11.281 13.961 3.055 1 91.94 75 TRP A O 1
ATOM 605 N N . GLU A 1 76 ? -13.438 14.227 2.691 1 92 76 GLU A N 1
ATOM 606 C CA . GLU A 1 76 ? -13.211 14.359 1.255 1 92 76 GLU A CA 1
ATOM 607 C C . GLU A 1 76 ? -12.352 15.586 0.945 1 92 76 GLU A C 1
ATOM 609 O O . GLU A 1 76 ? -11.438 15.523 0.117 1 92 76 GLU A O 1
ATOM 614 N N . THR A 1 77 ? -12.703 16.672 1.562 1 94.06 77 THR A N 1
ATOM 615 C CA . THR A 1 77 ? -11.938 17.906 1.388 1 94.06 77 THR A CA 1
ATOM 616 C C . THR A 1 77 ? -10.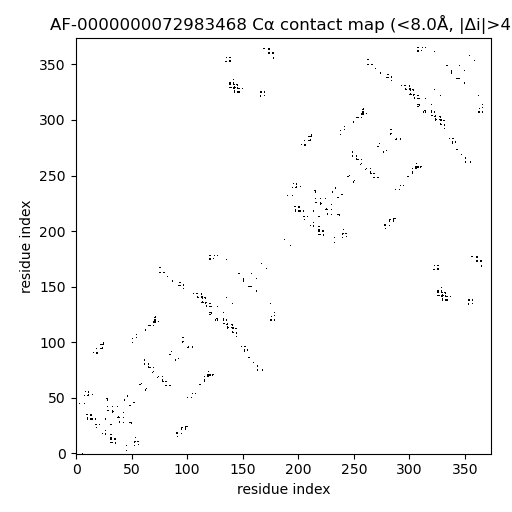492 17.719 1.839 1 94.06 77 THR A C 1
ATOM 618 O O . THR A 1 77 ? -9.57 18.219 1.2 1 94.06 77 THR A O 1
ATOM 621 N N . LYS A 1 78 ? -10.328 17 2.906 1 94.44 78 LYS A N 1
ATOM 622 C CA . LYS A 1 78 ? -8.984 16.75 3.424 1 94.44 78 LYS A CA 1
ATOM 623 C C . LYS A 1 78 ? -8.203 15.828 2.494 1 94.44 78 LYS A C 1
ATOM 625 O O . LYS A 1 78 ? -7.004 16.031 2.275 1 94.44 78 LYS A O 1
ATOM 630 N N . TYR A 1 79 ? -8.898 14.828 1.999 1 93.94 79 TYR A N 1
ATOM 631 C CA . TYR A 1 79 ? -8.281 13.961 1.006 1 93.94 79 TYR A CA 1
ATOM 632 C C . TYR A 1 79 ? -7.844 14.758 -0.218 1 93.94 79 TYR A C 1
ATOM 634 O O . TYR A 1 79 ? -6.738 14.562 -0.735 1 93.94 79 TYR A O 1
ATOM 642 N N . GLN A 1 80 ? -8.664 15.695 -0.651 1 95.12 80 GLN A N 1
ATOM 643 C CA . GLN A 1 80 ? -8.336 16.578 -1.766 1 95.12 80 GLN A CA 1
ATOM 644 C C . GLN A 1 80 ? -7.102 17.422 -1.449 1 95.12 80 GLN A C 1
ATOM 646 O O . GLN A 1 80 ? -6.254 17.641 -2.316 1 95.12 80 GLN A O 1
ATOM 651 N N . LEU A 1 81 ? -7.02 17.875 -0.276 1 95.38 81 LEU A N 1
ATOM 652 C CA . LEU A 1 81 ? -5.879 18.672 0.152 1 95.38 81 LEU A CA 1
ATOM 653 C C . LEU A 1 81 ? -4.578 17.891 0.005 1 95.38 81 LEU A C 1
ATOM 655 O O . LEU A 1 81 ? -3.568 18.438 -0.444 1 95.38 81 LEU A O 1
ATOM 659 N N . VAL A 1 82 ? -4.629 16.609 0.419 1 95.19 82 VAL A N 1
ATOM 660 C CA . VAL A 1 82 ? -3.455 15.758 0.309 1 95.19 82 VAL A CA 1
ATOM 661 C C . VAL A 1 82 ? -3.062 15.602 -1.158 1 95.19 82 VAL A C 1
ATOM 663 O O . VAL A 1 82 ? -1.895 15.773 -1.516 1 95.19 82 VAL A O 1
ATOM 666 N N . LEU A 1 83 ? -3.998 15.336 -2.01 1 96.31 83 LEU A N 1
ATOM 667 C CA . LEU A 1 83 ? -3.727 15.133 -3.43 1 96.31 83 LEU A CA 1
ATOM 668 C C . LEU A 1 83 ? -3.227 16.422 -4.074 1 96.31 83 LEU A C 1
ATOM 670 O O . LEU A 1 83 ? -2.301 16.391 -4.891 1 96.31 83 LEU A O 1
ATOM 674 N N . ASP A 1 84 ? -3.812 17.578 -3.697 1 97 84 ASP A N 1
ATOM 675 C CA . ASP A 1 84 ? -3.354 18.875 -4.18 1 97 84 ASP A CA 1
ATOM 676 C C . ASP A 1 84 ? -1.89 19.109 -3.818 1 97 84 ASP A C 1
ATOM 678 O O . ASP A 1 84 ? -1.116 19.609 -4.637 1 97 84 ASP A O 1
ATOM 682 N N . TYR A 1 85 ? -1.599 18.781 -2.643 1 96.69 85 TYR A N 1
ATOM 683 C CA . TYR A 1 85 ? -0.223 18.938 -2.188 1 96.69 85 TYR A CA 1
ATOM 684 C C . TYR A 1 85 ? 0.733 18.109 -3.035 1 96.69 85 TYR A C 1
ATOM 686 O O . TYR A 1 85 ? 1.813 18.578 -3.402 1 96.69 85 TYR A O 1
ATOM 694 N N . ILE A 1 86 ? 0.356 16.875 -3.301 1 96.44 86 ILE A N 1
ATOM 695 C CA . ILE A 1 86 ? 1.194 15.977 -4.086 1 96.44 86 ILE A CA 1
ATOM 696 C C . ILE A 1 86 ? 1.389 16.547 -5.492 1 96.44 86 ILE A C 1
ATOM 698 O O . ILE A 1 86 ? 2.506 16.562 -6.016 1 96.44 86 ILE A O 1
ATOM 702 N N . VAL A 1 87 ? 0.321 17.094 -6.039 1 96.62 87 VAL A N 1
ATOM 703 C CA . VAL A 1 87 ? 0.401 17.672 -7.371 1 96.62 87 VAL A CA 1
ATOM 704 C C . VAL A 1 87 ? 1.297 18.922 -7.34 1 96.62 87 VAL A C 1
ATOM 706 O O . VAL A 1 87 ? 2.172 19.078 -8.195 1 96.62 87 VAL A O 1
ATOM 709 N N . ALA A 1 88 ? 1.133 19.766 -6.344 1 96.5 88 ALA A N 1
ATOM 710 C CA . ALA A 1 88 ? 1.882 21.016 -6.215 1 96.5 88 ALA A CA 1
ATOM 711 C C . ALA A 1 88 ? 3.359 20.75 -5.949 1 96.5 88 ALA A C 1
ATOM 713 O O . ALA A 1 88 ? 4.219 21.578 -6.266 1 96.5 88 ALA A O 1
ATOM 714 N N . ASN A 1 89 ? 3.639 19.609 -5.371 1 96.5 89 ASN A N 1
ATOM 715 C CA . ASN A 1 89 ? 5.004 19.234 -5.023 1 96.5 89 ASN A CA 1
ATOM 716 C C . ASN A 1 89 ? 5.402 17.906 -5.672 1 96.5 89 ASN A C 1
ATOM 718 O O . ASN A 1 89 ? 6.008 17.047 -5.027 1 96.5 89 ASN A O 1
ATOM 722 N N . GLN A 1 90 ? 5.035 17.734 -6.902 1 95.56 90 GLN A N 1
ATOM 723 C CA . GLN A 1 90 ? 5.117 16.438 -7.574 1 95.56 90 GLN A CA 1
ATOM 724 C C . GLN A 1 90 ? 6.555 15.93 -7.609 1 95.56 90 GLN A C 1
ATOM 726 O O . GLN A 1 90 ? 6.809 14.758 -7.324 1 95.56 90 GLN A O 1
ATOM 731 N N . ILE A 1 91 ? 7.52 16.797 -7.93 1 96.38 91 ILE A N 1
ATOM 732 C CA . ILE A 1 91 ? 8.906 16.375 -8.047 1 96.38 91 ILE A CA 1
ATOM 733 C C . ILE A 1 91 ? 9.43 15.922 -6.684 1 96.38 91 ILE A C 1
ATOM 735 O O . ILE A 1 91 ? 10.047 14.867 -6.57 1 96.38 91 ILE A O 1
ATOM 739 N N . PHE A 1 92 ? 9.102 16.719 -5.688 1 96.19 92 PHE A N 1
ATOM 740 C CA . PHE A 1 92 ? 9.492 16.406 -4.32 1 96.19 92 PHE A CA 1
ATOM 741 C C . PHE A 1 92 ? 8.914 15.07 -3.889 1 96.19 92 PHE A C 1
ATOM 743 O O . PHE A 1 92 ? 9.633 14.203 -3.377 1 96.19 92 PHE A O 1
ATOM 750 N N . CYS A 1 93 ? 7.605 14.805 -4.125 1 95.25 93 CYS A N 1
ATOM 751 C CA . CYS A 1 93 ? 6.914 13.602 -3.68 1 95.25 93 CYS A CA 1
ATOM 752 C C . CYS A 1 93 ? 7.387 12.383 -4.461 1 95.25 93 CYS A C 1
ATOM 754 O O . CYS A 1 93 ? 7.594 11.312 -3.887 1 95.25 93 CYS A O 1
ATOM 756 N N . LEU A 1 94 ? 7.605 12.523 -5.742 1 94.75 94 LEU A N 1
ATOM 757 C CA . LEU A 1 94 ? 8.094 11.422 -6.562 1 94.75 94 LEU A CA 1
ATOM 758 C C . LEU A 1 94 ? 9.523 11.047 -6.176 1 94.75 94 LEU A C 1
ATOM 760 O O . LEU A 1 94 ? 9.875 9.867 -6.129 1 94.75 94 LEU A O 1
ATOM 764 N N . ASN A 1 95 ? 10.328 12.07 -5.902 1 95.31 95 ASN A N 1
ATOM 765 C CA . ASN A 1 95 ? 11.695 11.828 -5.457 1 95.31 95 ASN A CA 1
ATOM 766 C C . ASN A 1 95 ? 11.734 11.07 -4.137 1 95.31 95 ASN A C 1
ATOM 768 O O . ASN A 1 95 ? 12.484 10.102 -3.988 1 95.31 95 ASN A O 1
ATOM 772 N N . ALA A 1 96 ? 10.891 11.484 -3.23 1 93.81 96 ALA A N 1
ATOM 773 C CA . ALA A 1 96 ? 10.781 10.781 -1.953 1 93.81 96 ALA A CA 1
ATOM 774 C C . ALA A 1 96 ? 10.312 9.344 -2.156 1 93.81 96 ALA A C 1
ATOM 776 O O . ALA A 1 96 ? 10.859 8.414 -1.561 1 93.81 96 ALA A O 1
ATOM 777 N N . PHE A 1 97 ? 9.352 9.125 -3.037 1 91.25 97 PHE A N 1
ATOM 778 C CA . PHE A 1 97 ? 8.758 7.82 -3.32 1 91.25 97 PHE A CA 1
ATOM 779 C C . PHE A 1 97 ? 9.797 6.875 -3.912 1 91.25 97 PHE A C 1
ATOM 781 O O . PHE A 1 97 ? 9.797 5.676 -3.617 1 91.25 97 PHE A O 1
ATOM 788 N N . HIS A 1 98 ? 10.703 7.336 -4.648 1 88.38 98 HIS A N 1
ATOM 789 C CA . HIS A 1 98 ? 11.664 6.496 -5.352 1 88.38 98 HIS A CA 1
ATOM 790 C C . HIS A 1 98 ? 12.961 6.359 -4.555 1 88.38 98 HIS A C 1
ATOM 792 O O . HIS A 1 98 ? 13.898 5.691 -4.996 1 88.38 98 HIS A O 1
ATOM 798 N N . SER A 1 99 ? 12.984 6.934 -3.455 1 86.06 99 SER A N 1
ATOM 799 C CA . SER A 1 99 ? 14.203 6.906 -2.65 1 86.06 99 SER A CA 1
ATOM 800 C C . SER A 1 99 ? 14.383 5.559 -1.959 1 86.06 99 SER A C 1
ATOM 802 O O . SER A 1 99 ? 13.43 4.781 -1.849 1 86.06 99 SER A O 1
ATOM 804 N N . VAL A 1 100 ? 15.578 5.363 -1.433 1 77.12 100 VAL A N 1
ATOM 805 C CA . VAL A 1 100 ? 15.922 4.156 -0.688 1 77.12 100 VAL A CA 1
ATOM 806 C C . VAL A 1 100 ? 15.133 4.117 0.622 1 77.12 100 VAL A C 1
ATOM 808 O O . VAL A 1 100 ? 14.805 3.039 1.122 1 77.12 100 VAL A O 1
ATOM 811 N N . GLY A 1 101 ? 14.812 5.359 1.156 1 78.88 101 GLY A N 1
ATOM 812 C CA . GLY A 1 101 ? 14.07 5.445 2.406 1 78.88 101 GLY A CA 1
ATOM 813 C C . GLY A 1 101 ? 12.57 5.336 2.221 1 78.88 101 GLY A C 1
ATOM 814 O O . GLY A 1 101 ? 11.805 5.734 3.096 1 78.88 101 GLY A O 1
ATOM 815 N N . ARG A 1 102 ? 12.109 4.766 1.149 1 83.75 102 ARG A N 1
ATOM 816 C CA . ARG A 1 102 ? 10.695 4.637 0.834 1 83.75 102 ARG A CA 1
ATOM 817 C C . ARG A 1 102 ? 9.969 3.801 1.888 1 83.75 102 ARG A C 1
ATOM 819 O O . ARG A 1 102 ? 8.812 4.066 2.213 1 83.75 102 ARG A O 1
ATOM 826 N N . ASP A 1 103 ? 10.641 2.883 2.455 1 82.81 103 ASP A N 1
ATOM 827 C CA . ASP A 1 103 ? 10.047 2.055 3.498 1 82.81 103 ASP A CA 1
ATOM 828 C C . ASP A 1 103 ? 9.625 2.9 4.699 1 82.81 103 ASP A C 1
ATOM 830 O O . ASP A 1 103 ? 8.539 2.721 5.246 1 82.81 103 ASP A O 1
ATOM 834 N N . MET A 1 104 ? 10.469 3.762 5.023 1 81.38 104 MET A N 1
ATOM 835 C CA . MET A 1 104 ? 10.172 4.648 6.148 1 81.38 104 MET A CA 1
ATOM 836 C C . MET A 1 104 ? 9.023 5.59 5.805 1 81.38 104 MET A C 1
ATOM 838 O O . MET A 1 104 ? 8.156 5.848 6.641 1 81.38 104 MET A O 1
ATOM 842 N N . LEU A 1 105 ? 9.078 6.047 4.602 1 84.88 105 LEU A N 1
ATOM 843 C CA . LEU A 1 105 ? 8 6.918 4.137 1 84.88 105 LEU A CA 1
ATOM 844 C C . LEU A 1 105 ? 6.66 6.191 4.164 1 84.88 105 LEU A C 1
ATOM 846 O O . LEU A 1 105 ? 5.668 6.727 4.66 1 84.88 105 LEU A O 1
ATOM 850 N N . GLU A 1 106 ? 6.574 5.016 3.678 1 87.38 106 GLU A N 1
ATOM 851 C CA . GLU A 1 106 ? 5.352 4.219 3.666 1 87.38 106 GLU A CA 1
ATOM 852 C C . GLU A 1 106 ? 4.836 3.977 5.082 1 87.38 106 GLU A C 1
ATOM 854 O O . GLU A 1 106 ? 3.637 4.09 5.336 1 87.38 106 GLU A O 1
ATOM 859 N N . GLU A 1 107 ? 5.754 3.697 5.938 1 85 107 GLU A N 1
ATOM 860 C CA . GLU A 1 107 ? 5.371 3.506 7.332 1 85 107 GLU A CA 1
ATOM 861 C C . GLU A 1 107 ? 4.738 4.77 7.91 1 85 107 GLU A C 1
ATOM 863 O O . GLU A 1 107 ? 3.725 4.695 8.609 1 85 107 GLU A O 1
ATOM 868 N N . PHE A 1 108 ? 5.352 5.824 7.582 1 85 108 PHE A N 1
ATOM 869 C CA . PHE A 1 108 ? 4.824 7.109 8.023 1 85 108 PHE A CA 1
ATOM 870 C C . PHE A 1 108 ? 3.447 7.367 7.426 1 85 108 PHE A C 1
ATOM 872 O O . PHE A 1 108 ? 2.525 7.781 8.133 1 85 108 PHE A O 1
ATOM 879 N N . LEU A 1 109 ? 3.285 7.094 6.188 1 88.56 109 LEU A N 1
ATOM 880 C CA . LEU A 1 109 ? 2.012 7.316 5.512 1 88.56 109 LEU A CA 1
ATOM 881 C C . LEU A 1 109 ? 0.926 6.414 6.09 1 88.56 109 LEU A C 1
ATOM 883 O O . LEU A 1 109 ? -0.205 6.855 6.305 1 88.56 109 LEU A O 1
ATOM 887 N N . PHE A 1 110 ? 1.284 5.27 6.375 1 88.88 110 PHE A N 1
ATOM 888 C CA . PHE A 1 110 ? 0.335 4.328 6.957 1 88.88 110 PHE A CA 1
ATOM 889 C C . PHE A 1 110 ? -0.112 4.797 8.336 1 88.88 110 PHE A C 1
ATOM 891 O O . PHE A 1 110 ? -1.308 4.805 8.641 1 88.88 110 PHE A O 1
ATOM 898 N N . GLN A 1 111 ? 0.852 5.203 9.109 1 86.69 111 GLN A N 1
ATOM 899 C CA . GLN A 1 111 ? 0.51 5.707 10.438 1 86.69 111 GLN A CA 1
ATOM 900 C C . GLN A 1 111 ? -0.361 6.957 10.344 1 86.69 111 GLN A C 1
ATOM 902 O O . GLN A 1 111 ? -1.362 7.078 11.047 1 86.69 111 GLN A O 1
ATOM 907 N N . SER A 1 112 ? -0.006 7.84 9.5 1 87 112 SER A N 1
ATOM 908 C CA . SER A 1 112 ? -0.756 9.078 9.32 1 87 112 SER A CA 1
ATOM 909 C C . SER A 1 112 ? -2.172 8.797 8.828 1 87 112 SER A C 1
ATOM 911 O O . SER A 1 112 ? -3.135 9.391 9.32 1 87 112 SER A O 1
ATOM 913 N N . ALA A 1 113 ? -2.279 7.906 7.902 1 89.38 113 ALA A N 1
ATOM 914 C CA . ALA A 1 113 ? -3.59 7.555 7.359 1 89.38 113 ALA A CA 1
ATOM 915 C C . ALA A 1 113 ? -4.48 6.938 8.438 1 89.38 113 ALA A C 1
ATOM 917 O O . ALA A 1 113 ? -5.676 7.234 8.508 1 89.38 113 ALA A O 1
ATOM 918 N N . THR A 1 114 ? -3.887 6.098 9.211 1 88.69 114 THR A N 1
ATOM 919 C CA . THR A 1 114 ? -4.602 5.516 10.336 1 88.69 114 THR A CA 1
ATOM 920 C C . THR A 1 114 ? -5.145 6.602 11.258 1 88.69 114 THR A C 1
ATOM 922 O O . THR A 1 114 ? -6.312 6.566 11.656 1 88.69 114 THR A O 1
ATOM 925 N N . ASP A 1 115 ? -4.367 7.559 11.508 1 88.5 115 ASP A N 1
ATOM 926 C CA . ASP A 1 115 ? -4.75 8.672 12.375 1 88.5 115 ASP A CA 1
ATOM 927 C C . ASP A 1 115 ? -5.859 9.5 11.742 1 88.5 115 ASP A C 1
ATOM 929 O O . ASP A 1 115 ? -6.711 10.047 12.445 1 88.5 115 ASP A O 1
ATOM 933 N N . MET A 1 116 ? -5.891 9.539 10.461 1 87.5 116 MET A N 1
ATOM 934 C CA . MET A 1 116 ? -6.855 10.352 9.727 1 87.5 116 MET A CA 1
ATOM 935 C C . MET A 1 116 ? -8.227 9.68 9.695 1 87.5 116 MET A C 1
ATOM 937 O O . MET A 1 116 ? -9.25 10.352 9.695 1 87.5 116 MET A O 1
ATOM 941 N N . VAL A 1 117 ? -8.297 8.383 9.742 1 93 117 VAL A N 1
ATOM 942 C CA . VAL A 1 117 ? -9.547 7.637 9.633 1 93 117 VAL A CA 1
ATOM 943 C C . VAL A 1 117 ? -10.266 7.637 10.984 1 93 117 VAL A C 1
ATOM 945 O O . VAL A 1 117 ? -11.5 7.629 11.031 1 93 117 VAL A O 1
ATOM 948 N N . LYS A 1 118 ? -9.555 7.734 12.023 1 94.5 118 LYS A N 1
ATOM 949 C CA . LYS A 1 118 ? -10.078 7.555 13.367 1 94.5 118 LYS A CA 1
ATOM 950 C C . LYS A 1 118 ? -11.148 8.602 13.688 1 94.5 118 LYS A C 1
ATOM 952 O O . LYS A 1 118 ? -12.258 8.25 14.094 1 94.5 118 LYS A O 1
ATOM 957 N N . PRO A 1 119 ? -10.867 9.883 13.438 1 93.38 119 PRO A N 1
ATOM 958 C CA . PRO A 1 119 ? -11.906 10.867 13.734 1 93.38 119 PRO A CA 1
ATOM 959 C C . PRO A 1 119 ? -13.164 10.664 12.898 1 93.38 119 PRO A C 1
ATOM 961 O O . PRO A 1 119 ? -14.273 10.984 13.352 1 93.38 119 PRO A O 1
ATOM 964 N N . VAL A 1 120 ? -13.031 10.109 11.75 1 92.69 120 VAL A N 1
ATOM 965 C CA . VAL A 1 120 ? -14.172 9.859 10.867 1 92.69 120 VAL A CA 1
ATOM 966 C C . VAL A 1 120 ? -15.062 8.773 11.469 1 92.69 120 VAL A C 1
ATOM 968 O O . VAL A 1 120 ? -16.281 8.93 11.539 1 92.69 120 VAL A O 1
ATOM 971 N N . VAL A 1 121 ? -14.453 7.703 11.938 1 94.19 121 VAL A N 1
ATOM 972 C CA . VAL A 1 121 ? -15.18 6.59 12.539 1 94.19 121 VAL A CA 1
ATOM 973 C C . VAL A 1 121 ? -15.914 7.07 13.797 1 94.19 121 VAL A C 1
ATOM 975 O O . VAL A 1 121 ? -17.109 6.793 13.969 1 94.19 121 VAL A O 1
ATOM 978 N N . LEU A 1 122 ? -15.203 7.82 14.586 1 93.69 122 LEU A N 1
ATOM 979 C CA . LEU A 1 122 ? -15.758 8.25 15.867 1 93.69 122 LEU A CA 1
ATOM 980 C C . LEU A 1 122 ? -16.828 9.312 15.672 1 93.69 122 LEU A C 1
ATOM 982 O O . LEU A 1 122 ? -17.75 9.438 16.484 1 93.69 122 LEU A O 1
ATOM 986 N N . ASP A 1 123 ? -16.734 10.039 14.617 1 93.44 123 ASP A N 1
ATOM 987 C CA . ASP A 1 123 ? -17.781 10.984 14.25 1 93.44 123 ASP A CA 1
ATOM 988 C C . ASP A 1 123 ? -19.078 10.266 13.883 1 93.44 123 ASP A C 1
ATOM 990 O O . ASP A 1 123 ? -20.172 10.766 14.133 1 93.44 123 ASP A O 1
ATOM 994 N N . ILE A 1 124 ? -19.016 9.164 13.219 1 91.88 124 ILE A N 1
ATOM 995 C CA . ILE A 1 124 ? -20.156 8.375 12.789 1 91.88 124 ILE A CA 1
ATOM 996 C C . ILE A 1 124 ? -20.812 7.715 14 1 91.88 124 ILE A C 1
ATOM 998 O O . ILE A 1 124 ? -22.047 7.758 14.156 1 91.88 124 ILE A O 1
ATOM 1002 N N . ASP A 1 125 ? -20.031 7.105 14.859 1 93.75 125 ASP A N 1
ATOM 1003 C CA . ASP A 1 125 ? -20.516 6.473 16.078 1 93.75 125 ASP A CA 1
ATOM 1004 C C . ASP A 1 125 ? -19.453 6.52 17.188 1 93.75 125 ASP A C 1
ATOM 1006 O O . ASP A 1 125 ? -18.562 5.676 17.234 1 93.75 125 ASP A O 1
ATOM 1010 N N . PRO A 1 126 ? -19.562 7.441 18.062 1 93.12 126 PRO A N 1
ATOM 1011 C CA . PRO A 1 126 ? -18.578 7.594 19.125 1 93.12 126 PRO A C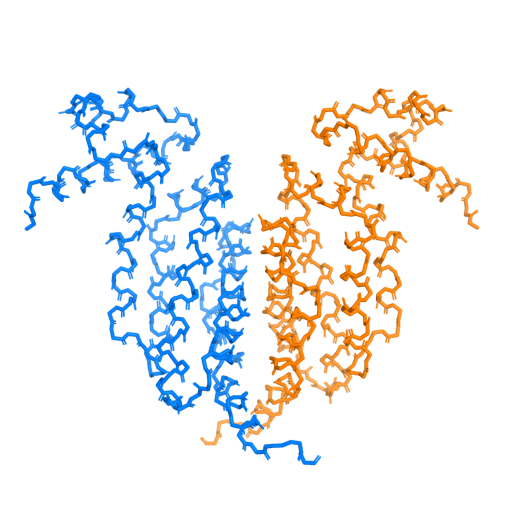A 1
ATOM 1012 C C . PRO A 1 126 ? -18.5 6.375 20.047 1 93.12 126 PRO A C 1
ATOM 1014 O O . PRO A 1 126 ? -17.531 6.215 20.797 1 93.12 126 PRO A O 1
ATOM 1017 N N . ALA A 1 127 ? -19.516 5.508 20.016 1 93.56 127 ALA A N 1
ATOM 1018 C CA . ALA A 1 127 ? -19.562 4.359 20.922 1 93.56 127 ALA A CA 1
ATOM 1019 C C . ALA A 1 127 ? -18.922 3.131 20.281 1 93.56 127 ALA A C 1
ATOM 1021 O O . ALA A 1 127 ? -18.906 2.051 20.875 1 93.56 127 ALA A O 1
ATOM 1022 N N . THR A 1 128 ? -18.406 3.273 19.047 1 93.88 128 THR A N 1
ATOM 1023 C CA . THR A 1 128 ? -17.766 2.146 18.391 1 93.88 128 THR A CA 1
ATOM 1024 C C . THR A 1 128 ? -16.641 1.572 19.25 1 93.88 128 THR A C 1
ATOM 1026 O O . THR A 1 128 ? -15.797 2.314 19.766 1 93.88 128 THR A O 1
ATOM 1029 N N . PRO A 1 129 ? -16.641 0.228 19.484 1 93.75 129 PRO A N 1
ATOM 1030 C CA . PRO A 1 129 ? -15.602 -0.394 20.297 1 93.75 129 PRO A CA 1
ATOM 1031 C C . PRO A 1 129 ? -14.195 -0.117 19.766 1 93.75 129 PRO A C 1
ATOM 1033 O O . PRO A 1 129 ? -13.984 -0.073 18.547 1 93.75 129 PRO A O 1
ATOM 1036 N N . ALA A 1 130 ? -13.219 -0.026 20.672 1 94 130 ALA A N 1
ATOM 1037 C CA . ALA A 1 130 ? -11.844 0.364 20.359 1 94 130 ALA A CA 1
ATOM 1038 C C . ALA A 1 130 ? -11.219 -0.574 19.328 1 94 130 ALA A C 1
ATOM 1040 O O . ALA A 1 130 ? -10.531 -0.126 18.422 1 94 130 ALA A O 1
ATOM 1041 N N . GLN A 1 131 ? -11.508 -1.821 19.453 1 93.38 131 GLN A N 1
ATOM 1042 C CA . GLN A 1 131 ? -10.938 -2.793 18.531 1 93.38 131 GLN A CA 1
ATOM 1043 C C . GLN A 1 131 ? -11.492 -2.605 17.125 1 93.38 131 GLN A C 1
ATOM 1045 O O . GLN A 1 131 ? -10.766 -2.738 16.141 1 93.38 131 GLN A O 1
ATOM 1050 N N . THR A 1 132 ? -12.773 -2.324 17.047 1 93.25 132 THR A N 1
ATOM 1051 C CA . THR A 1 132 ? -13.406 -2.084 15.758 1 93.25 132 THR A CA 1
ATOM 1052 C C . THR A 1 132 ? -12.852 -0.816 15.109 1 93.25 132 THR A C 1
ATOM 1054 O O . THR A 1 132 ? -12.57 -0.795 13.914 1 93.25 132 THR A O 1
ATOM 1057 N N . VAL A 1 133 ? -12.664 0.193 15.953 1 94.75 133 VAL A N 1
ATOM 1058 C CA . VAL A 1 133 ? -12.07 1.431 15.453 1 94.75 133 VAL A CA 1
ATOM 1059 C C . VAL A 1 133 ? -10.68 1.146 14.883 1 94.75 133 VAL A C 1
ATOM 1061 O O . VAL A 1 133 ? -10.359 1.574 13.773 1 94.75 133 VAL A O 1
ATOM 1064 N N . ALA A 1 134 ? -9.906 0.383 15.602 1 94.62 134 ALA A N 1
ATOM 1065 C CA . ALA A 1 134 ? -8.547 0.055 15.188 1 94.62 134 ALA A CA 1
ATOM 1066 C C . ALA A 1 134 ? -8.547 -0.716 13.867 1 94.62 134 ALA A C 1
ATOM 1068 O O . ALA A 1 134 ? -7.738 -0.439 12.984 1 94.62 134 ALA A O 1
ATOM 1069 N N . ASP A 1 135 ? -9.492 -1.631 13.711 1 94.44 135 ASP A N 1
ATOM 1070 C CA . ASP A 1 135 ? -9.57 -2.449 12.508 1 94.44 135 ASP A CA 1
ATOM 1071 C C . ASP A 1 135 ? -9.961 -1.606 11.297 1 94.44 135 ASP A C 1
ATOM 1073 O O . ASP A 1 135 ? -9.398 -1.765 10.211 1 94.44 135 ASP A O 1
ATOM 1077 N N . ILE A 1 136 ? -10.906 -0.756 11.516 1 94.75 136 ILE A N 1
ATOM 1078 C CA . ILE A 1 136 ? -11.359 0.111 10.43 1 94.75 136 ILE A CA 1
ATOM 1079 C C . ILE A 1 136 ? -10.227 1.04 10.008 1 94.75 136 ILE A C 1
ATOM 1081 O O . ILE A 1 136 ? -9.945 1.186 8.82 1 94.75 136 ILE A O 1
ATOM 1085 N N . CYS A 1 137 ? -9.547 1.639 10.984 1 95.38 137 CYS A N 1
ATOM 1086 C CA . CYS A 1 137 ? -8.445 2.551 10.711 1 95.38 137 CYS A CA 1
ATOM 1087 C C . CYS A 1 137 ? -7.312 1.835 9.984 1 95.38 137 CYS A C 1
ATOM 1089 O O . CYS A 1 137 ? -6.746 2.367 9.023 1 95.38 137 CYS A O 1
ATOM 1091 N N . ASN A 1 138 ? -7.043 0.673 10.438 1 94.56 138 ASN A N 1
ATOM 1092 C CA . ASN A 1 138 ? -5.988 -0.125 9.828 1 94.56 138 ASN A CA 1
ATOM 1093 C C . ASN A 1 138 ? -6.297 -0.443 8.367 1 94.56 138 ASN A C 1
ATOM 1095 O O . ASN A 1 138 ? -5.469 -0.202 7.484 1 94.56 138 ASN A O 1
ATOM 1099 N N . PHE A 1 139 ? -7.473 -0.898 8.086 1 95 139 PHE A N 1
ATOM 1100 C CA . PHE A 1 139 ? -7.844 -1.346 6.75 1 95 139 PHE A CA 1
ATOM 1101 C C . PHE A 1 139 ? -7.965 -0.163 5.797 1 95 139 PHE A C 1
ATOM 1103 O O . PHE A 1 139 ? -7.359 -0.159 4.727 1 95 139 PHE A O 1
ATOM 1110 N N . TYR A 1 140 ? -8.719 0.783 6.18 1 93.94 140 TYR A N 1
ATOM 1111 C CA . TYR A 1 140 ? -8.984 1.89 5.266 1 93.94 140 TYR A CA 1
ATOM 1112 C C . TYR A 1 140 ? -7.785 2.832 5.199 1 93.94 140 TYR A C 1
ATOM 1114 O O . TYR A 1 140 ? -7.574 3.506 4.188 1 93.94 140 TYR A O 1
ATOM 1122 N N . GLY A 1 141 ? -7.02 2.922 6.324 1 93.5 141 GLY A N 1
ATOM 1123 C CA . GLY A 1 141 ? -5.738 3.598 6.207 1 93.5 141 GLY A CA 1
ATOM 1124 C C . GLY A 1 141 ? -4.84 2.996 5.145 1 93.5 141 GLY A C 1
ATOM 1125 O O . GLY A 1 141 ? -4.27 3.721 4.324 1 93.5 141 GLY A O 1
ATOM 1126 N N . ALA A 1 142 ? -4.785 1.686 5.16 1 92.81 142 ALA A N 1
ATOM 1127 C CA . ALA A 1 142 ? -3.998 0.97 4.16 1 92.81 142 ALA A CA 1
ATOM 1128 C C . ALA A 1 142 ? -4.547 1.215 2.756 1 92.81 142 ALA A C 1
ATOM 1130 O O . ALA A 1 142 ? -3.779 1.377 1.804 1 92.81 142 ALA A O 1
ATOM 1131 N N . ALA A 1 143 ? -5.828 1.222 2.637 1 94.19 143 ALA A N 1
ATOM 1132 C CA . ALA A 1 143 ? -6.469 1.443 1.342 1 94.19 143 ALA A CA 1
ATOM 1133 C C . ALA A 1 143 ? -6.098 2.811 0.775 1 94.19 143 ALA A C 1
ATOM 1135 O O . ALA A 1 143 ? -5.711 2.922 -0.39 1 94.19 143 ALA A O 1
ATOM 1136 N N . ILE A 1 144 ? -6.164 3.805 1.597 1 94.12 144 ILE A N 1
ATOM 1137 C CA . ILE A 1 144 ? -5.902 5.176 1.175 1 94.12 144 ILE A CA 1
ATOM 1138 C C . ILE A 1 144 ? -4.426 5.336 0.819 1 94.12 144 ILE A C 1
ATOM 1140 O O . ILE A 1 144 ? -4.09 5.922 -0.21 1 94.12 144 ILE A O 1
ATOM 1144 N N . VAL A 1 145 ? -3.619 4.809 1.624 1 94.06 145 VAL A N 1
ATOM 1145 C CA . VAL A 1 145 ? -2.189 4.855 1.344 1 94.06 145 VAL A CA 1
ATOM 1146 C C . VAL A 1 145 ? -1.893 4.117 0.04 1 94.06 145 VAL A C 1
ATOM 1148 O O . VAL A 1 145 ? -1.125 4.602 -0.794 1 94.06 145 VAL A O 1
ATOM 1151 N N . GLY A 1 146 ? -2.502 2.936 -0.117 1 92.75 146 GLY A N 1
ATOM 1152 C CA . GLY A 1 146 ? -2.346 2.191 -1.356 1 92.75 146 GLY A CA 1
ATOM 1153 C C . GLY A 1 146 ? -2.727 2.992 -2.586 1 92.75 146 GLY A C 1
ATOM 1154 O O . GLY A 1 146 ? -2.039 2.938 -3.607 1 92.75 146 GLY A O 1
ATOM 1155 N N . GLN A 1 147 ? -3.773 3.771 -2.518 1 94.5 147 GLN A N 1
ATOM 1156 C CA . GLN A 1 147 ? -4.207 4.617 -3.623 1 94.5 147 GLN A CA 1
ATOM 1157 C C . GLN A 1 147 ? -3.152 5.668 -3.959 1 94.5 147 GLN A C 1
ATOM 1159 O O . GLN A 1 147 ? -2.836 5.883 -5.129 1 94.5 147 GLN A O 1
ATOM 1164 N N . VAL A 1 148 ? -2.631 6.262 -2.953 1 94.44 148 VAL A N 1
ATOM 1165 C CA . VAL A 1 148 ? -1.641 7.316 -3.145 1 94.44 148 VAL A CA 1
ATOM 1166 C C . VAL A 1 148 ? -0.352 6.719 -3.705 1 94.44 148 VAL A C 1
ATOM 1168 O O . VAL A 1 148 ? 0.24 7.27 -4.637 1 94.44 148 VAL A O 1
ATOM 1171 N N . LEU A 1 149 ? 0.066 5.625 -3.18 1 92.19 149 LEU A N 1
ATOM 1172 C CA . LEU A 1 149 ? 1.29 4.977 -3.641 1 92.19 149 LEU A CA 1
ATOM 1173 C C . LEU A 1 149 ? 1.151 4.516 -5.086 1 92.19 149 LEU A C 1
ATOM 1175 O O . LEU A 1 149 ? 2.086 4.656 -5.879 1 92.19 149 LEU A O 1
ATOM 1179 N N . LEU A 1 150 ? 0.013 3.947 -5.418 1 90.94 150 LEU A N 1
ATOM 1180 C CA . LEU A 1 150 ? -0.226 3.541 -6.801 1 90.94 150 LEU A CA 1
ATOM 1181 C C . LEU A 1 150 ? -0.187 4.742 -7.734 1 90.94 150 LEU A C 1
ATOM 1183 O O . LEU A 1 150 ? 0.36 4.66 -8.836 1 90.94 150 LEU A O 1
ATOM 1187 N N . TRP A 1 151 ? -0.754 5.848 -7.27 1 94.19 151 TRP A N 1
ATOM 1188 C CA . TRP A 1 151 ? -0.758 7.086 -8.047 1 94.19 151 TRP A CA 1
ATOM 1189 C C . TRP A 1 151 ? 0.662 7.598 -8.258 1 94.19 151 TRP A C 1
ATOM 1191 O O . TRP A 1 151 ? 1.031 7.969 -9.375 1 94.19 151 TRP A O 1
ATOM 1201 N N . LEU A 1 152 ? 1.521 7.539 -7.273 1 92.94 152 LEU A N 1
ATOM 1202 C CA . LEU A 1 152 ? 2.918 7.949 -7.363 1 92.94 152 LEU A CA 1
ATOM 1203 C C . LEU A 1 152 ? 3.707 7.004 -8.258 1 92.94 152 LEU A C 1
ATOM 1205 O O . LEU A 1 152 ? 4.535 7.445 -9.062 1 92.94 152 LEU A O 1
ATOM 1209 N N . ALA A 1 153 ? 3.424 5.707 -8.086 1 89.69 153 ALA A N 1
ATOM 1210 C CA . ALA A 1 153 ? 4.121 4.695 -8.875 1 89.69 153 ALA A CA 1
ATOM 1211 C C . ALA A 1 153 ? 3.877 4.902 -10.367 1 89.69 153 ALA A C 1
ATOM 1213 O O . ALA A 1 153 ? 4.73 4.57 -11.195 1 89.69 153 ALA A O 1
ATOM 1214 N N . GLN A 1 154 ? 2.752 5.422 -10.641 1 91.5 154 GLN A N 1
ATOM 1215 C CA . GLN A 1 154 ? 2.398 5.656 -12.031 1 91.5 154 GLN A CA 1
ATOM 1216 C C . GLN A 1 154 ? 2.664 7.105 -12.438 1 91.5 154 GLN A C 1
ATOM 1218 O O . GLN A 1 154 ? 2.08 7.605 -13.398 1 91.5 154 GLN A O 1
ATOM 1223 N N . SER A 1 155 ? 3.416 7.832 -11.688 1 92.88 155 SER A N 1
ATOM 1224 C CA . SER A 1 155 ? 3.887 9.188 -11.953 1 92.88 155 SER A CA 1
ATOM 1225 C C . SER A 1 155 ? 2.721 10.164 -12.094 1 92.88 155 SER A C 1
ATOM 1227 O O . SER A 1 155 ? 2.727 11.023 -12.969 1 92.88 155 SER A O 1
ATOM 1229 N N . LEU A 1 156 ? 1.681 9.883 -11.312 1 94.44 156 LEU A N 1
ATOM 1230 C CA . LEU A 1 156 ? 0.524 10.773 -11.219 1 94.44 156 LEU A CA 1
ATOM 1231 C C . LEU A 1 156 ? -0.204 10.859 -12.555 1 94.44 156 LEU A C 1
ATOM 1233 O O . LEU A 1 156 ? -0.775 11.898 -12.891 1 94.44 156 LEU A O 1
ATOM 1237 N N . LYS A 1 157 ? -0.143 9.836 -13.344 1 94.56 157 LYS A N 1
ATOM 1238 C CA . LYS A 1 157 ? -0.737 9.805 -14.672 1 94.56 157 LYS A CA 1
ATOM 1239 C C . LYS A 1 157 ? -2.252 9.969 -14.609 1 94.56 157 LYS A C 1
ATOM 1241 O O . LYS A 1 157 ? -2.842 10.695 -15.406 1 94.56 157 LYS A O 1
ATOM 1246 N N . GLU A 1 158 ? -2.871 9.32 -13.719 1 94.69 158 GLU A N 1
ATOM 1247 C CA . GLU A 1 158 ? -4.32 9.414 -13.562 1 94.69 158 GLU A CA 1
ATOM 1248 C C . GLU A 1 158 ? -4.73 10.781 -13.016 1 94.69 158 GLU A C 1
ATOM 1250 O O . GLU A 1 158 ? -4.102 11.297 -12.094 1 94.69 158 GLU A O 1
ATOM 1255 N N . PRO A 1 159 ? -5.777 11.383 -13.602 1 95.56 159 PRO A N 1
ATOM 1256 C CA . PRO A 1 159 ? -6.246 12.656 -13.055 1 95.56 159 PRO A CA 1
ATOM 1257 C C . PRO A 1 159 ? -6.652 12.555 -11.586 1 95.56 159 PRO A C 1
ATOM 1259 O O . PRO A 1 159 ? -7.254 11.555 -11.18 1 95.56 159 PRO A O 1
ATOM 1262 N N . GLU A 1 160 ? -6.277 13.57 -10.867 1 95.12 160 GLU A N 1
ATOM 1263 C CA . GLU A 1 160 ? -6.566 13.656 -9.438 1 95.12 160 GLU A CA 1
ATOM 1264 C C . GLU A 1 160 ? -8.047 13.422 -9.164 1 95.12 160 GLU A C 1
ATOM 1266 O O . GLU A 1 160 ? -8.406 12.75 -8.195 1 95.12 160 GLU A O 1
ATOM 1271 N N . ARG A 1 161 ? -8.906 14.016 -10 1 94.06 161 ARG A N 1
ATOM 1272 C CA . ARG A 1 161 ? -10.352 13.938 -9.82 1 94.06 161 ARG A CA 1
ATOM 1273 C C . ARG A 1 161 ? -10.828 12.492 -9.781 1 94.06 161 ARG A C 1
ATOM 1275 O O . ARG A 1 161 ? -11.781 12.164 -9.078 1 94.06 161 ARG A O 1
ATOM 1282 N N . ASN A 1 162 ? -10.18 11.633 -10.484 1 95.69 162 ASN A N 1
ATOM 1283 C CA . ASN A 1 162 ? -10.547 10.219 -10.5 1 95.69 162 ASN A CA 1
ATOM 1284 C C . ASN A 1 162 ? -10.297 9.562 -9.141 1 95.69 162 ASN A C 1
ATOM 1286 O O . ASN A 1 162 ? -11.07 8.711 -8.711 1 95.69 162 ASN A O 1
ATOM 1290 N N . LEU A 1 163 ? -9.227 9.953 -8.477 1 95.31 163 LEU A N 1
ATOM 1291 C CA . LEU A 1 163 ? -8.938 9.43 -7.145 1 95.31 163 LEU A CA 1
ATOM 1292 C C . LEU A 1 163 ? -10 9.875 -6.145 1 95.31 163 LEU A C 1
ATOM 1294 O O . LEU A 1 163 ? -10.445 9.078 -5.316 1 95.31 163 LEU A O 1
ATOM 1298 N N . ILE A 1 164 ? -10.383 11.094 -6.273 1 93.5 164 ILE A N 1
ATOM 1299 C CA . ILE A 1 164 ? -11.375 11.648 -5.367 1 93.5 164 ILE A CA 1
ATOM 1300 C C . ILE A 1 164 ? -12.719 10.945 -5.578 1 93.5 164 ILE A C 1
ATOM 1302 O O . ILE A 1 164 ? -13.359 10.523 -4.613 1 93.5 164 ILE A O 1
ATOM 1306 N N . LYS A 1 165 ? -13.109 10.812 -6.793 1 93.5 165 LYS A N 1
ATOM 1307 C CA . LYS A 1 165 ? -14.367 10.156 -7.125 1 93.5 165 LYS A CA 1
ATOM 1308 C C . LYS A 1 165 ? -14.375 8.703 -6.66 1 93.5 165 LYS A C 1
ATOM 1310 O O . LYS A 1 165 ? -15.375 8.219 -6.125 1 93.5 165 LYS A O 1
ATOM 1315 N N . ARG A 1 166 ? -13.297 8.062 -6.871 1 94.5 166 ARG A N 1
ATOM 1316 C CA . ARG A 1 166 ? -13.18 6.664 -6.465 1 94.5 166 ARG A CA 1
ATOM 1317 C C . ARG A 1 166 ? -13.289 6.523 -4.949 1 94.5 166 ARG A C 1
ATOM 1319 O O . ARG A 1 166 ? -14.031 5.676 -4.453 1 94.5 166 ARG A O 1
ATOM 1326 N N . ALA A 1 167 ? -12.531 7.34 -4.266 1 93.38 167 ALA A N 1
ATOM 1327 C CA . ALA A 1 167 ? -12.602 7.309 -2.809 1 93.38 167 ALA A CA 1
ATOM 1328 C C . ALA A 1 167 ? -14.023 7.598 -2.322 1 93.38 167 ALA A C 1
ATOM 1330 O O . ALA A 1 167 ? -14.508 6.957 -1.388 1 93.38 167 ALA A O 1
ATOM 1331 N N . ASP A 1 168 ? -14.633 8.578 -2.941 1 91.19 168 ASP A N 1
ATOM 1332 C CA . ASP A 1 168 ? -16 8.922 -2.582 1 91.19 168 ASP A CA 1
ATOM 1333 C C . ASP A 1 168 ? -16.938 7.734 -2.783 1 91.19 168 ASP A C 1
ATOM 1335 O O . ASP A 1 168 ? -17.734 7.41 -1.903 1 91.19 168 ASP A O 1
ATOM 1339 N N . LEU A 1 169 ? -16.875 7.121 -3.877 1 89.44 169 LEU A N 1
ATOM 1340 C CA . LEU A 1 169 ? -17.703 5.973 -4.199 1 89.44 169 LEU A CA 1
ATOM 1341 C C . LEU A 1 169 ? -17.5 4.848 -3.189 1 89.44 169 LEU A C 1
ATOM 1343 O O . LEU A 1 169 ? -18.453 4.188 -2.779 1 89.44 169 LEU A O 1
ATOM 1347 N N . MET A 1 170 ? -16.297 4.645 -2.75 1 91.25 170 MET A N 1
ATOM 1348 C CA . MET A 1 170 ? -15.945 3.5 -1.91 1 91.25 170 MET A CA 1
ATOM 1349 C C . MET A 1 170 ? -16.219 3.803 -0.441 1 91.25 170 MET A C 1
ATOM 1351 O O . MET A 1 170 ? -16.594 2.908 0.323 1 91.25 170 MET A O 1
ATOM 1355 N N . LEU A 1 171 ? -16.016 5.035 -0.072 1 89.44 171 LEU A N 1
ATOM 1356 C CA . LEU A 1 171 ? -15.945 5.309 1.359 1 89.44 171 LEU A CA 1
ATOM 1357 C C . LEU A 1 171 ? -17.219 5.977 1.848 1 89.44 171 LEU A C 1
ATOM 1359 O O . LEU A 1 171 ? -17.578 5.863 3.023 1 89.44 171 LEU A O 1
ATOM 1363 N N . ASN A 1 172 ? -17.812 6.73 0.917 1 85.62 172 ASN A N 1
ATOM 1364 C CA . ASN A 1 172 ? -19.016 7.406 1.366 1 85.62 172 ASN A CA 1
ATOM 1365 C C . ASN A 1 172 ? -20.109 6.406 1.772 1 85.62 172 ASN A C 1
ATOM 1367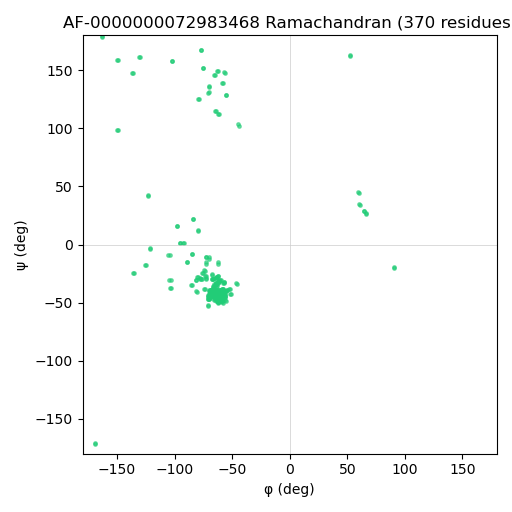 O O . ASN A 1 172 ? -20.594 5.641 0.939 1 85.62 172 ASN A O 1
ATOM 1371 N N . GLY A 1 173 ? -20.438 6.352 3.074 1 86.12 173 GLY A N 1
ATOM 1372 C CA . GLY A 1 173 ? -21.469 5.473 3.602 1 86.12 173 GLY A CA 1
ATOM 1373 C C . GLY A 1 173 ? -20.938 4.113 4.023 1 86.12 173 GLY A C 1
ATOM 1374 O O . GLY A 1 173 ? -21.609 3.379 4.754 1 86.12 173 GLY A O 1
ATOM 1375 N N . SER A 1 174 ? -19.812 3.729 3.547 1 87.44 174 SER A N 1
ATOM 1376 C CA . SER A 1 174 ? -19.297 2.387 3.787 1 87.44 174 SER A CA 1
ATOM 1377 C C . SER A 1 174 ? -18.875 2.209 5.242 1 87.44 174 SER A C 1
ATOM 1379 O O . SER A 1 174 ? -19.188 1.188 5.863 1 87.44 174 SER A O 1
ATOM 1381 N N . ILE A 1 175 ? -18.219 3.217 5.773 1 86.94 175 ILE A N 1
ATOM 1382 C CA . ILE A 1 175 ? -17.781 3.119 7.164 1 86.94 175 ILE A CA 1
ATOM 1383 C C . ILE A 1 175 ? -19 3.094 8.078 1 86.94 175 ILE A C 1
ATOM 1385 O O . ILE A 1 175 ? -19.062 2.303 9.023 1 86.94 175 ILE A O 1
ATOM 1389 N N . ALA A 1 176 ? -19.969 3.895 7.762 1 86.69 176 ALA A N 1
ATOM 1390 C CA . ALA A 1 176 ? -21.203 3.879 8.523 1 86.69 176 ALA A CA 1
ATOM 1391 C C . ALA A 1 176 ? -21.891 2.516 8.438 1 86.69 176 ALA A C 1
ATOM 1393 O O . ALA A 1 176 ? -22.406 2.012 9.438 1 86.69 176 ALA A O 1
ATOM 1394 N N . PHE A 1 177 ? -21.891 2.004 7.254 1 87.31 177 PHE A N 1
ATOM 1395 C CA . PHE A 1 177 ? -22.469 0.681 7.031 1 87.31 177 PHE A CA 1
ATOM 1396 C C . PHE A 1 177 ? -21.781 -0.359 7.906 1 87.31 177 PHE A C 1
ATOM 1398 O O . PHE A 1 177 ? -22.453 -1.159 8.57 1 87.31 177 PHE A O 1
ATOM 1405 N N . ILE A 1 178 ? -20.5 -0.357 8.062 1 88.81 178 ILE A N 1
ATOM 1406 C CA . ILE A 1 178 ? -19.703 -1.324 8.812 1 88.81 178 ILE A CA 1
ATOM 1407 C C . ILE A 1 178 ? -19.953 -1.15 10.305 1 88.81 178 ILE A C 1
ATOM 1409 O O . ILE A 1 178 ? -20.141 -2.131 11.031 1 88.81 178 ILE A O 1
ATOM 1413 N N . VAL A 1 179 ? -19.953 0.075 10.727 1 86.69 179 VAL A N 1
ATOM 1414 C CA . VAL A 1 179 ? -20.141 0.383 12.141 1 86.69 179 VAL A CA 1
ATOM 1415 C C . VAL A 1 179 ? -21.547 -0.017 12.578 1 86.69 179 VAL A C 1
ATOM 1417 O O . VAL A 1 179 ? -21.734 -0.551 13.672 1 86.69 179 VAL A O 1
ATOM 1420 N N . ARG A 1 180 ? -22.531 0.135 11.742 1 82.94 180 ARG A N 1
ATOM 1421 C CA . ARG A 1 180 ? -23.922 -0.156 12.078 1 82.94 180 ARG A CA 1
ATOM 1422 C C . ARG A 1 180 ? -24.203 -1.649 11.969 1 82.94 180 ARG A C 1
ATOM 1424 O O . ARG A 1 180 ? -25.062 -2.176 12.688 1 82.94 180 ARG A O 1
ATOM 1431 N N . LYS A 1 181 ? -23.672 -2.242 10.984 1 77.31 181 LYS A N 1
ATOM 1432 C CA . LYS A 1 181 ? -23.828 -3.688 10.844 1 77.31 181 LYS A CA 1
ATOM 1433 C C . LYS A 1 181 ? -23.375 -4.418 12.102 1 77.31 181 LYS A C 1
ATOM 1435 O O . LYS A 1 181 ? -24 -5.395 12.516 1 77.31 181 LYS A O 1
ATOM 1440 N N . ARG A 1 182 ? -22.422 -4.02 12.664 1 68.56 182 ARG A N 1
ATOM 1441 C CA . ARG A 1 182 ? -21.875 -4.645 13.867 1 68.56 182 ARG A CA 1
ATOM 1442 C C . ARG A 1 182 ? -22.812 -4.434 15.055 1 68.56 182 ARG A C 1
ATOM 1444 O O . ARG A 1 182 ? -22.938 -5.309 15.914 1 68.56 182 ARG A O 1
ATOM 1451 N N . SER A 1 183 ? -23.344 -3.23 15.094 1 59.88 183 SER A N 1
ATOM 1452 C CA . SER A 1 183 ? -24.25 -2.959 16.203 1 59.88 183 SER A CA 1
ATOM 1453 C C . SER A 1 183 ? -25.484 -3.857 16.156 1 59.88 183 SER A C 1
ATOM 1455 O O . SER A 1 183 ? -26.109 -4.109 17.172 1 59.88 183 SER A O 1
ATOM 1457 N N . LEU A 1 184 ? -25.891 -4.312 14.914 1 56 184 LEU A N 1
ATOM 1458 C CA . LEU A 1 184 ? -27.094 -5.129 14.82 1 56 184 LEU A CA 1
ATOM 1459 C C . LEU A 1 184 ? -26.812 -6.578 15.195 1 56 184 LEU A C 1
ATOM 1461 O O . LEU A 1 184 ? -27.719 -7.332 15.531 1 56 184 LEU A O 1
ATOM 1465 N N . GLY A 1 185 ? -25.844 -6.953 15.688 1 48.19 185 GLY A N 1
ATOM 1466 C CA . GLY A 1 185 ? -25.547 -8.328 16.047 1 48.19 185 GLY A CA 1
ATOM 1467 C C . GLY A 1 185 ? -25.734 -9.305 14.906 1 48.19 185 GLY A C 1
ATOM 1468 O O . GLY A 1 185 ? -26.203 -8.93 13.836 1 48.19 185 GLY A O 1
ATOM 1469 N N . PRO A 1 186 ? -25.125 -10.695 14.938 1 41.31 186 PRO A N 1
ATOM 1470 C CA . PRO A 1 186 ? -25.5 -11.734 13.977 1 41.31 186 PRO A CA 1
ATOM 1471 C C . PRO A 1 186 ? -27 -11.812 13.734 1 41.31 186 PRO A C 1
ATOM 1473 O O . PRO A 1 186 ? -27.797 -11.703 14.68 1 41.31 186 PRO A O 1
ATOM 1476 N N . GLN A 1 187 ? -27.531 -11.25 12.578 1 26.66 187 GLN A N 1
ATOM 1477 C CA . GLN A 1 187 ? -28.891 -11.781 12.43 1 26.66 187 GLN A CA 1
ATOM 1478 C C . GLN A 1 187 ? -28.875 -13.305 12.352 1 26.66 187 GLN A C 1
ATOM 1480 O O . GLN A 1 187 ? -28.031 -13.891 11.664 1 26.66 187 GLN A O 1
ATOM 1485 N N . MET B 1 1 ? 2.785 -31.547 -17.359 1 65.81 1 MET B N 1
ATOM 1486 C CA . MET B 1 1 ? 3.533 -30.281 -17.375 1 65.81 1 MET B CA 1
ATOM 1487 C C . MET B 1 1 ? 4.602 -30.312 -18.469 1 65.81 1 MET B C 1
ATOM 1489 O O . MET B 1 1 ? 5.312 -31.297 -18.625 1 65.81 1 MET B O 1
ATOM 1493 N N . SER B 1 2 ? 4.609 -29.234 -19.266 1 75.88 2 SER B N 1
ATOM 1494 C CA . SER B 1 2 ? 5.59 -29.156 -20.344 1 75.88 2 SER B CA 1
ATOM 1495 C C . SER B 1 2 ? 7.016 -29.141 -19.797 1 75.88 2 SER B C 1
ATOM 1497 O O . SER B 1 2 ? 7.227 -28.828 -18.625 1 75.88 2 SER B O 1
ATOM 1499 N N . THR B 1 3 ? 7.938 -29.656 -20.516 1 76.44 3 THR B N 1
ATOM 1500 C CA . THR B 1 3 ? 9.352 -29.609 -20.156 1 76.44 3 THR B CA 1
ATOM 1501 C C . THR B 1 3 ? 9.75 -28.203 -19.719 1 76.44 3 THR B C 1
ATOM 1503 O O . THR B 1 3 ? 10.531 -28.031 -18.797 1 76.44 3 THR B O 1
ATOM 1506 N N . SER B 1 4 ? 9.117 -27.266 -20.328 1 83.25 4 SER B N 1
ATOM 1507 C CA . SER B 1 4 ? 9.375 -25.859 -20 1 83.25 4 SER B CA 1
ATOM 1508 C C . SER B 1 4 ? 8.891 -25.531 -18.594 1 83.25 4 SER B C 1
ATOM 1510 O O . SER B 1 4 ? 9.617 -24.922 -17.812 1 83.25 4 SER B O 1
ATOM 1512 N N . ASP B 1 5 ? 7.758 -26.109 -18.297 1 88.75 5 ASP B N 1
ATOM 1513 C CA . ASP B 1 5 ? 7.18 -25.828 -16.984 1 88.75 5 ASP B CA 1
ATOM 1514 C C . ASP B 1 5 ? 7.969 -26.531 -15.875 1 88.75 5 ASP B C 1
ATOM 1516 O O . ASP B 1 5 ? 8.109 -25.984 -14.773 1 88.75 5 ASP B O 1
ATOM 1520 N N . GLN B 1 6 ? 8.547 -27.641 -16.281 1 91.44 6 GLN B N 1
ATOM 1521 C CA . GLN B 1 6 ? 9.344 -28.375 -15.289 1 91.44 6 GLN B CA 1
ATOM 1522 C C . GLN B 1 6 ? 10.633 -27.609 -14.961 1 91.44 6 GLN B C 1
ATOM 1524 O O . GLN B 1 6 ? 11.039 -27.547 -13.805 1 91.44 6 GLN B O 1
ATOM 1529 N N . THR B 1 7 ? 11.25 -27.109 -16.031 1 94.31 7 THR B N 1
ATOM 1530 C CA . THR B 1 7 ? 12.469 -26.328 -15.828 1 94.31 7 THR B CA 1
ATOM 1531 C C . THR B 1 7 ? 12.18 -25.078 -15 1 94.31 7 THR B C 1
ATOM 1533 O O . THR B 1 7 ? 12.922 -24.766 -14.07 1 94.31 7 THR B O 1
ATOM 1536 N N . LYS B 1 8 ? 11.055 -24.422 -15.328 1 96.75 8 LYS B N 1
ATOM 1537 C CA . LYS B 1 8 ? 10.688 -23.234 -14.586 1 96.75 8 LYS B CA 1
ATOM 1538 C C . LYS B 1 8 ? 10.422 -23.547 -13.117 1 96.75 8 LYS B C 1
ATOM 1540 O O . LYS B 1 8 ? 10.891 -22.844 -12.227 1 96.75 8 LYS B O 1
ATOM 1545 N N . ALA B 1 9 ? 9.773 -24.656 -12.945 1 96.44 9 ALA B N 1
ATOM 1546 C CA . ALA B 1 9 ? 9.461 -25.078 -11.586 1 96.44 9 ALA B CA 1
ATOM 1547 C C . ALA B 1 9 ? 10.727 -25.422 -10.805 1 96.44 9 ALA B C 1
ATOM 1549 O O . ALA B 1 9 ? 10.82 -25.141 -9.609 1 96.44 9 ALA B O 1
ATOM 1550 N N . HIS B 1 10 ? 11.57 -26.031 -11.477 1 97.12 10 HIS B N 1
ATOM 1551 C CA . HIS B 1 10 ? 12.836 -26.375 -10.844 1 97.12 10 HIS B CA 1
ATOM 1552 C C . HIS B 1 10 ? 13.617 -25.125 -10.453 1 97.12 10 HIS B C 1
ATOM 1554 O O . HIS B 1 10 ? 14.133 -25.031 -9.336 1 97.12 10 HIS B O 1
ATOM 1560 N N . LEU B 1 11 ? 13.719 -24.172 -11.344 1 97.62 11 LEU B N 1
ATOM 1561 C CA . LEU B 1 11 ? 14.391 -22.906 -11.062 1 97.62 11 LEU B CA 1
ATOM 1562 C C . LEU B 1 11 ? 13.719 -22.188 -9.898 1 97.62 11 LEU B C 1
ATOM 1564 O O . LEU B 1 11 ? 14.398 -21.609 -9.047 1 97.62 11 LEU B O 1
ATOM 1568 N N . ALA B 1 12 ? 12.414 -22.266 -9.867 1 97.44 12 ALA B N 1
ATOM 1569 C CA . ALA B 1 12 ? 11.656 -21.641 -8.781 1 97.44 12 ALA B CA 1
ATOM 1570 C C . ALA B 1 12 ? 12 -22.281 -7.438 1 97.44 12 ALA B C 1
ATOM 1572 O O . ALA B 1 12 ? 12.188 -21.562 -6.441 1 97.44 12 ALA B O 1
ATOM 1573 N N . LYS B 1 13 ? 12.086 -23.594 -7.461 1 97.69 13 LYS B N 1
ATOM 1574 C CA . LYS B 1 13 ? 12.43 -24.297 -6.234 1 97.69 13 LYS B CA 1
ATOM 1575 C C . LYS B 1 13 ? 13.836 -23.922 -5.758 1 97.69 13 LYS B C 1
ATOM 1577 O O . LYS B 1 13 ? 14.055 -23.703 -4.566 1 97.69 13 LYS B O 1
ATOM 1582 N N . VAL B 1 14 ? 14.742 -23.844 -6.656 1 98.19 14 VAL B N 1
ATOM 1583 C CA . VAL B 1 14 ? 16.125 -23.5 -6.328 1 98.19 14 VAL B CA 1
ATOM 1584 C C . VAL B 1 14 ? 16.172 -22.078 -5.793 1 98.19 14 VAL B C 1
ATOM 1586 O O . VAL B 1 14 ? 16.891 -21.797 -4.824 1 98.19 14 VAL B O 1
ATOM 1589 N N . LEU B 1 15 ? 15.453 -21.141 -6.43 1 97.81 15 LEU B N 1
ATOM 1590 C CA . LEU B 1 15 ? 15.398 -19.75 -5.957 1 97.81 15 LEU B CA 1
ATOM 1591 C C . LEU B 1 15 ? 14.93 -19.703 -4.508 1 97.81 15 LEU B C 1
ATOM 1593 O O . LEU B 1 15 ? 15.547 -19.031 -3.678 1 97.81 15 LEU B O 1
ATOM 1597 N N . LYS B 1 16 ? 13.859 -20.391 -4.203 1 97.56 16 LYS B N 1
ATOM 1598 C CA . LYS B 1 16 ? 13.312 -20.391 -2.85 1 97.56 16 LYS B CA 1
ATOM 1599 C C . LYS B 1 16 ? 14.32 -20.938 -1.846 1 97.56 16 LYS B C 1
ATOM 1601 O O . LYS B 1 16 ? 14.445 -20.422 -0.736 1 97.56 16 LYS B O 1
ATOM 1606 N N . VAL B 1 17 ? 15.031 -21.984 -2.23 1 97.5 17 VAL B N 1
ATOM 1607 C CA . VAL B 1 17 ? 16.047 -22.562 -1.36 1 97.5 17 VAL B CA 1
ATOM 1608 C C . VAL B 1 17 ? 17.156 -21.547 -1.117 1 97.5 17 VAL B C 1
ATOM 1610 O O . VAL B 1 17 ? 17.594 -21.359 0.022 1 97.5 17 VAL B O 1
ATOM 1613 N N . GLN B 1 18 ? 17.594 -20.891 -2.184 1 97.5 18 GLN B N 1
ATOM 1614 C CA . GLN B 1 18 ? 18.672 -19.922 -2.049 1 97.5 18 GLN B CA 1
ATOM 1615 C C . GLN B 1 18 ? 18.266 -18.75 -1.163 1 97.5 18 GLN B C 1
ATOM 1617 O O . GLN B 1 18 ? 19.062 -18.25 -0.372 1 97.5 18 GLN B O 1
ATOM 1622 N N . MET B 1 19 ? 17.047 -18.391 -1.274 1 96.75 19 MET B N 1
ATOM 1623 C CA . MET B 1 19 ? 16.547 -17.219 -0.539 1 96.75 19 MET B CA 1
ATOM 1624 C C . MET B 1 19 ? 16.422 -17.531 0.948 1 96.75 19 MET B C 1
ATOM 1626 O O . MET B 1 19 ? 16.25 -16.625 1.764 1 96.75 19 MET B O 1
ATOM 1630 N N . GLN B 1 20 ? 16.547 -18.781 1.328 1 95.88 20 GLN B N 1
ATOM 1631 C CA . GLN B 1 20 ? 16.578 -19.156 2.738 1 95.88 20 GLN B CA 1
ATOM 1632 C C . GLN B 1 20 ? 17.906 -18.75 3.375 1 95.88 20 GLN B C 1
ATOM 1634 O O . GLN B 1 20 ? 18 -18.578 4.594 1 95.88 20 GLN B O 1
ATOM 1639 N N . HIS B 1 21 ? 18.906 -18.469 2.467 1 93.81 21 HIS B N 1
ATOM 1640 C CA . HIS B 1 21 ? 20.234 -18.344 3.029 1 93.81 21 HIS B CA 1
ATOM 1641 C C . HIS B 1 21 ? 20.859 -17.016 2.658 1 93.81 21 HIS B C 1
ATOM 1643 O O . HIS B 1 21 ? 21.859 -16.594 3.268 1 93.81 21 HIS B O 1
ATOM 1649 N N . LYS B 1 22 ? 20.328 -16.422 1.699 1 94.88 22 LYS B N 1
ATOM 1650 C CA . LYS B 1 22 ? 20.875 -15.117 1.34 1 94.88 22 LYS B CA 1
ATOM 1651 C C . LYS B 1 22 ? 19.797 -14.211 0.754 1 94.88 22 LYS B C 1
ATOM 1653 O O . LYS B 1 22 ? 18.828 -14.688 0.166 1 94.88 22 LYS B O 1
ATOM 1658 N N . PRO B 1 23 ? 20.031 -12.875 0.789 1 95.75 23 PRO B N 1
ATOM 1659 C CA . PRO B 1 23 ? 19.062 -11.93 0.229 1 95.75 23 PRO B CA 1
ATOM 1660 C C . PRO B 1 23 ? 18.906 -12.07 -1.284 1 95.75 23 PRO B C 1
ATOM 1662 O O . PRO B 1 23 ? 19.891 -12.352 -1.983 1 95.75 23 PRO B O 1
ATOM 1665 N N . LEU B 1 24 ? 17.672 -11.836 -1.714 1 95.38 24 LEU B N 1
ATOM 1666 C CA . LEU B 1 24 ? 17.344 -11.938 -3.133 1 95.38 24 LEU B CA 1
ATOM 1667 C C . LEU B 1 24 ? 18.312 -11.102 -3.973 1 95.38 24 LEU B C 1
ATOM 1669 O O . LEU B 1 24 ? 18.766 -11.547 -5.023 1 95.38 24 LEU B O 1
ATOM 1673 N N . ASP B 1 25 ? 18.703 -9.938 -3.508 1 94 25 ASP B N 1
ATOM 1674 C CA . ASP B 1 25 ? 19.5 -8.984 -4.266 1 94 25 ASP B CA 1
ATOM 1675 C C . ASP B 1 25 ? 20.922 -9.5 -4.465 1 94 25 ASP B C 1
ATOM 1677 O O . ASP B 1 25 ? 21.672 -8.969 -5.293 1 94 25 ASP B O 1
ATOM 1681 N N . ARG B 1 26 ? 21.281 -10.484 -3.803 1 95.25 26 ARG B N 1
ATOM 1682 C CA . ARG B 1 26 ? 22.641 -11.023 -3.875 1 95.25 26 ARG B CA 1
ATOM 1683 C C . ARG B 1 26 ? 22.672 -12.305 -4.699 1 95.25 26 ARG B C 1
ATOM 1685 O O . ARG B 1 26 ? 23.75 -12.867 -4.934 1 95.25 26 ARG B O 1
ATOM 1692 N N . ILE B 1 27 ? 21.578 -12.812 -5.043 1 96.38 27 ILE B N 1
ATOM 1693 C CA . ILE B 1 27 ? 21.531 -14.016 -5.867 1 96.38 27 ILE B CA 1
ATOM 1694 C C . ILE B 1 27 ? 21.766 -13.648 -7.332 1 96.38 27 ILE B C 1
ATOM 1696 O O . ILE B 1 27 ? 21.078 -12.789 -7.883 1 96.38 27 ILE B O 1
ATOM 1700 N N . THR B 1 28 ? 22.734 -14.281 -7.926 1 95.88 28 THR B N 1
ATOM 1701 C CA . THR B 1 28 ? 23.031 -14.031 -9.336 1 95.88 28 THR B CA 1
ATOM 1702 C C . THR B 1 28 ? 22.484 -15.164 -10.203 1 95.88 28 THR B C 1
ATOM 1704 O O . THR B 1 28 ? 22.25 -16.266 -9.719 1 95.88 28 THR B O 1
ATOM 1707 N N . ILE B 1 29 ? 22.281 -14.828 -11.469 1 96.94 29 ILE B N 1
ATOM 1708 C CA . ILE B 1 29 ? 21.812 -15.836 -12.414 1 96.94 29 ILE B CA 1
ATOM 1709 C C . ILE B 1 29 ? 22.844 -16.938 -12.562 1 96.94 29 ILE B C 1
ATOM 1711 O O . ILE B 1 29 ? 22.484 -18.125 -12.68 1 96.94 29 ILE B O 1
ATOM 1715 N N . ALA B 1 30 ? 24.094 -16.547 -12.477 1 96.38 30 ALA B N 1
ATOM 1716 C CA . ALA B 1 30 ? 25.172 -17.531 -12.547 1 96.38 30 ALA B CA 1
ATOM 1717 C C . ALA B 1 30 ? 25.078 -18.516 -11.391 1 96.38 30 ALA B C 1
ATOM 1719 O O . ALA B 1 30 ? 25.109 -19.734 -11.602 1 96.38 30 ALA B O 1
ATOM 1720 N N . GLU B 1 31 ? 24.953 -18.078 -10.234 1 96.25 31 GLU B N 1
ATOM 1721 C CA . GLU B 1 31 ? 24.859 -18.906 -9.039 1 96.25 31 GLU B CA 1
ATOM 1722 C C . GLU B 1 31 ? 23.594 -19.766 -9.055 1 96.25 31 GLU B C 1
ATOM 1724 O O . GLU B 1 31 ? 23.625 -20.938 -8.703 1 96.25 31 GLU B O 1
ATOM 1729 N N . LEU B 1 32 ? 22.484 -19.141 -9.461 1 97.44 32 LEU B N 1
ATOM 1730 C CA . LEU B 1 32 ? 21.203 -19.844 -9.5 1 97.44 32 LEU B CA 1
ATOM 1731 C C . LEU B 1 32 ? 21.234 -20.969 -10.523 1 97.44 32 LEU B C 1
ATOM 1733 O O . LEU B 1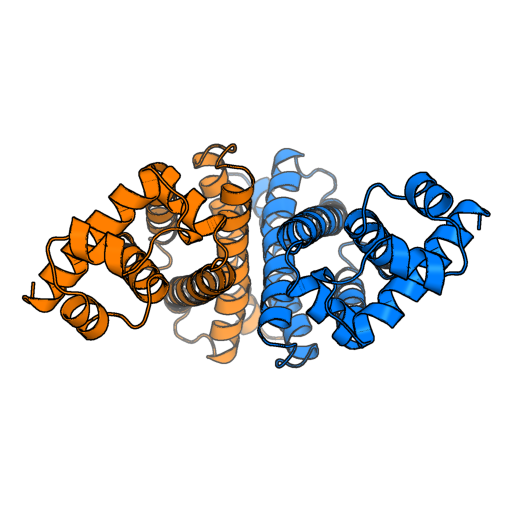 32 ? 20.781 -22.078 -10.234 1 97.44 32 LEU B O 1
ATOM 1737 N N . SER B 1 33 ? 21.766 -20.672 -11.672 1 97.5 33 SER B N 1
ATOM 1738 C CA . SER B 1 33 ? 21.859 -21.672 -12.727 1 97.5 33 SER B CA 1
ATOM 1739 C C . SER B 1 33 ? 22.766 -22.828 -12.305 1 97.5 33 SER B C 1
ATOM 1741 O O . SER B 1 33 ? 22.438 -23.984 -12.547 1 97.5 33 SER B O 1
ATOM 1743 N N . ALA B 1 34 ? 23.844 -22.531 -11.688 1 97.38 34 ALA B N 1
ATOM 1744 C CA . ALA B 1 34 ? 24.766 -23.562 -11.195 1 97.38 34 ALA B CA 1
ATOM 1745 C C . ALA B 1 34 ? 24.078 -24.453 -10.172 1 97.38 34 ALA B C 1
ATOM 1747 O O . ALA B 1 34 ? 24.172 -25.688 -10.242 1 97.38 34 ALA B O 1
ATOM 1748 N N . ALA B 1 35 ? 23.391 -23.875 -9.258 1 97.06 35 ALA B N 1
ATOM 1749 C CA . ALA B 1 35 ? 22.688 -24.625 -8.219 1 97.06 35 ALA B CA 1
ATOM 1750 C C . ALA B 1 35 ? 21.578 -25.5 -8.812 1 97.06 35 ALA B C 1
ATOM 1752 O O . ALA B 1 35 ? 21.312 -26.578 -8.297 1 97.06 35 ALA B O 1
ATOM 1753 N N . ALA B 1 36 ? 21 -25 -9.859 1 97.25 36 ALA B N 1
ATOM 1754 C CA . ALA B 1 36 ? 19.906 -25.719 -10.523 1 97.25 36 ALA B CA 1
ATOM 1755 C C . ALA B 1 36 ? 20.469 -26.734 -11.516 1 97.25 36 ALA B C 1
ATOM 1757 O O . ALA B 1 36 ? 19.703 -27.531 -12.094 1 97.25 36 ALA B O 1
ATOM 1758 N N . HIS B 1 37 ? 21.781 -26.672 -11.734 1 97.06 37 HIS B N 1
ATOM 1759 C CA . HIS B 1 37 ? 22.453 -27.562 -12.688 1 97.06 37 HIS B CA 1
ATOM 1760 C C . HIS B 1 37 ? 21.891 -27.375 -14.094 1 97.06 37 HIS B C 1
ATOM 1762 O O . HIS B 1 37 ? 21.562 -28.359 -14.766 1 97.06 37 HIS B O 1
ATOM 1768 N N . VAL B 1 38 ? 21.734 -26.094 -14.43 1 95.94 38 VAL B N 1
ATOM 1769 C CA . VAL B 1 38 ? 21.359 -25.734 -15.797 1 95.94 38 VAL B CA 1
ATOM 1770 C C . VAL B 1 38 ? 22.297 -24.641 -16.312 1 95.94 38 VAL B C 1
ATOM 1772 O O . VAL B 1 38 ? 23.016 -24.016 -15.531 1 95.94 38 VAL B O 1
ATOM 1775 N N . ASN B 1 39 ? 22.328 -24.5 -17.625 1 93.5 39 ASN B N 1
ATOM 1776 C CA . ASN B 1 39 ? 23.109 -23.422 -18.234 1 93.5 39 ASN B CA 1
ATOM 1777 C C . ASN B 1 39 ? 22.422 -22.062 -18.078 1 93.5 39 ASN B C 1
ATOM 1779 O O . ASN B 1 39 ? 21.203 -21.984 -17.984 1 93.5 39 ASN B O 1
ATOM 1783 N N . ARG B 1 40 ? 23.281 -21.047 -18.062 1 94.88 40 ARG B N 1
ATOM 1784 C CA . ARG B 1 40 ? 22.75 -19.688 -18 1 94.88 40 ARG B CA 1
ATOM 1785 C C . ARG B 1 40 ? 21.828 -19.422 -19.188 1 94.88 40 ARG B C 1
ATOM 1787 O O . ARG B 1 40 ? 20.828 -18.703 -19.047 1 94.88 40 ARG B O 1
ATOM 1794 N N . ASN B 1 41 ? 22.141 -20.031 -20.312 1 95.06 41 ASN B N 1
ATOM 1795 C CA . ASN B 1 41 ? 21.312 -19.844 -21.5 1 95.06 41 ASN B CA 1
ATOM 1796 C C . ASN B 1 41 ? 19.922 -20.422 -21.312 1 95.06 41 ASN B C 1
ATOM 1798 O O . ASN B 1 41 ? 18.938 -19.875 -21.844 1 95.06 41 ASN B O 1
ATOM 1802 N N . THR B 1 42 ? 19.906 -21.438 -20.609 1 95.38 42 THR B N 1
ATOM 1803 C CA . THR B 1 42 ? 18.609 -22.047 -20.281 1 95.38 42 THR B CA 1
ATOM 1804 C C . THR B 1 42 ? 17.781 -21.094 -19.438 1 95.38 42 THR B C 1
ATOM 1806 O O . THR B 1 42 ? 16.562 -20.953 -19.656 1 95.38 42 THR B O 1
ATOM 1809 N N . PHE B 1 43 ? 18.422 -20.438 -18.422 1 97.44 43 PHE B N 1
ATOM 1810 C CA . PHE B 1 43 ? 17.703 -19.453 -17.609 1 97.44 43 PHE B CA 1
ATOM 1811 C C . PHE B 1 43 ? 17.109 -18.359 -18.484 1 97.44 43 PHE B C 1
ATOM 1813 O O . PHE B 1 43 ? 15.914 -18.062 -18.391 1 97.44 43 PHE B O 1
ATOM 1820 N N . TYR B 1 44 ? 17.906 -17.875 -19.422 1 96.06 44 TYR B N 1
ATOM 1821 C CA . TYR B 1 44 ? 17.5 -16.719 -20.219 1 96.06 44 TYR B CA 1
ATOM 1822 C C . TYR B 1 44 ? 16.453 -17.109 -21.25 1 96.06 44 TYR B C 1
ATOM 1824 O O . TYR B 1 44 ? 15.766 -16.234 -21.797 1 96.06 44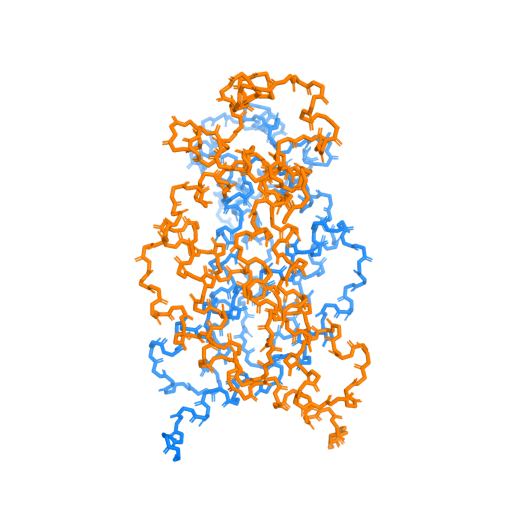 TYR B O 1
ATOM 1832 N N . TYR B 1 45 ? 16.469 -18.359 -21.531 1 95.69 45 TYR B N 1
ATOM 1833 C CA . TYR B 1 45 ? 15.398 -18.859 -22.391 1 95.69 45 TYR B CA 1
ATOM 1834 C C . TYR B 1 45 ? 14.031 -18.672 -21.75 1 95.69 45 TYR B C 1
ATOM 1836 O O . TYR B 1 45 ? 13.047 -18.391 -22.422 1 95.69 45 TYR B O 1
ATOM 1844 N N . HIS B 1 46 ? 14 -18.75 -20.484 1 96.62 46 HIS B N 1
ATOM 1845 C CA . HIS B 1 46 ? 12.727 -18.766 -19.75 1 96.62 46 HIS B CA 1
ATOM 1846 C C . HIS B 1 46 ? 12.453 -17.422 -19.094 1 96.62 46 HIS B C 1
ATOM 1848 O O . HIS B 1 46 ? 11.297 -16.984 -19.016 1 96.62 46 HIS B O 1
ATOM 1854 N N . PHE B 1 47 ? 13.508 -16.75 -18.578 1 97.38 47 PHE B N 1
ATOM 1855 C CA . PHE B 1 47 ? 13.312 -15.539 -17.797 1 97.38 47 PHE B CA 1
ATOM 1856 C C . PHE B 1 47 ? 14.32 -14.469 -18.188 1 97.38 47 PHE B C 1
ATOM 1858 O O . PHE B 1 47 ? 15.484 -14.766 -18.453 1 97.38 47 PHE B O 1
ATOM 1865 N N . ASP B 1 48 ? 13.852 -13.203 -18.078 1 95.69 48 ASP B N 1
ATOM 1866 C CA . ASP B 1 48 ? 14.719 -12.07 -18.406 1 95.69 48 ASP B CA 1
ATOM 1867 C C . ASP B 1 48 ? 15.641 -11.742 -17.234 1 95.69 48 ASP B C 1
ATOM 1869 O O . ASP B 1 48 ? 16.734 -11.219 -17.422 1 95.69 48 ASP B O 1
ATOM 1873 N N . ASP B 1 49 ? 15.219 -11.977 -16.031 1 94.69 49 ASP B N 1
ATOM 1874 C CA . ASP B 1 49 ? 15.977 -11.688 -14.82 1 94.69 49 ASP B CA 1
ATOM 1875 C C . ASP B 1 49 ? 15.398 -12.438 -13.625 1 94.69 49 ASP B C 1
ATOM 1877 O O . ASP B 1 49 ? 14.453 -13.219 -13.766 1 94.69 49 ASP B O 1
ATOM 1881 N N . ILE B 1 50 ? 15.977 -12.289 -12.539 1 94.69 50 ILE B N 1
ATOM 1882 C CA . ILE B 1 50 ? 15.617 -12.992 -11.32 1 94.69 50 ILE B CA 1
ATOM 1883 C C . ILE B 1 50 ? 14.203 -12.586 -10.883 1 94.69 50 ILE B C 1
ATOM 1885 O O . ILE B 1 50 ? 13.453 -13.398 -10.344 1 94.69 50 ILE B O 1
ATOM 1889 N N . TYR B 1 51 ? 13.781 -11.391 -11.203 1 92.38 51 TYR B N 1
ATOM 1890 C CA . TYR B 1 51 ? 12.469 -10.898 -10.797 1 92.38 51 TYR B CA 1
ATOM 1891 C C . TYR B 1 51 ? 11.367 -11.547 -11.625 1 92.38 51 TYR B C 1
ATOM 1893 O O . TYR B 1 51 ? 10.273 -11.812 -11.117 1 92.38 51 TYR B O 1
ATOM 1901 N N . ALA B 1 52 ? 11.68 -11.711 -12.828 1 94.69 52 ALA B N 1
ATOM 1902 C CA . ALA B 1 52 ? 10.727 -12.453 -13.648 1 94.69 52 ALA B CA 1
ATOM 1903 C C . ALA B 1 52 ? 10.492 -13.852 -13.094 1 94.69 52 ALA B C 1
ATOM 1905 O O . ALA B 1 52 ? 9.359 -14.344 -13.07 1 94.69 52 ALA B O 1
ATOM 1906 N N . LEU B 1 53 ? 11.578 -14.508 -12.656 1 96.56 53 LEU B N 1
ATOM 1907 C CA . LEU B 1 53 ? 11.469 -15.82 -12.031 1 96.56 53 LEU B CA 1
ATOM 1908 C C . LEU B 1 53 ? 10.68 -15.734 -10.734 1 96.56 53 LEU B C 1
ATOM 1910 O O . LEU B 1 53 ? 9.836 -16.594 -10.453 1 96.56 53 LEU B O 1
ATOM 1914 N N . LEU B 1 54 ? 10.914 -14.711 -9.938 1 95.88 54 LEU B N 1
ATOM 1915 C CA . LEU B 1 54 ? 10.188 -14.508 -8.695 1 95.88 54 LEU B CA 1
ATOM 1916 C C . LEU B 1 54 ? 8.688 -14.383 -8.953 1 95.88 54 LEU B C 1
ATOM 1918 O O . LEU B 1 54 ? 7.883 -15.039 -8.289 1 95.88 54 LEU B O 1
ATOM 1922 N N . LYS B 1 55 ? 8.336 -13.555 -9.93 1 93.81 55 LYS B N 1
ATOM 1923 C CA . LYS B 1 55 ? 6.934 -13.359 -10.289 1 93.81 55 LYS B CA 1
ATOM 1924 C C . LYS B 1 55 ? 6.293 -14.672 -10.719 1 93.81 55 LYS B C 1
ATOM 1926 O O . LYS B 1 55 ? 5.184 -15 -10.281 1 93.81 55 LYS B O 1
ATOM 1931 N N . TRP B 1 56 ? 6.957 -15.383 -11.547 1 94.88 56 TRP B N 1
ATOM 1932 C CA . TRP B 1 56 ? 6.457 -16.672 -12 1 94.88 56 TRP B CA 1
ATOM 1933 C C . TRP B 1 56 ? 6.258 -17.625 -10.82 1 94.88 56 TRP B C 1
ATOM 1935 O O . TRP B 1 56 ? 5.258 -18.344 -10.758 1 94.88 56 TRP B O 1
ATOM 1945 N N . THR B 1 57 ? 7.188 -17.656 -9.898 1 96 57 THR B N 1
ATOM 1946 C CA . THR B 1 57 ? 7.137 -18.516 -8.727 1 96 57 THR B CA 1
ATOM 1947 C C . THR B 1 57 ? 5.879 -18.234 -7.906 1 96 57 THR B C 1
ATOM 1949 O O . THR B 1 57 ? 5.152 -19.156 -7.539 1 96 57 THR B O 1
ATOM 1952 N N . LEU B 1 58 ? 5.605 -17 -7.66 1 94.38 58 LEU B N 1
ATOM 1953 C CA . LEU B 1 58 ? 4.434 -16.609 -6.879 1 94.38 58 LEU B CA 1
ATOM 1954 C C . LEU B 1 58 ? 3.15 -16.984 -7.609 1 94.38 58 LEU B C 1
ATOM 1956 O O . LEU B 1 58 ? 2.199 -17.469 -6.992 1 94.38 58 LEU B O 1
ATOM 1960 N N . GLU B 1 59 ? 3.119 -16.797 -8.898 1 93.06 59 GLU B N 1
ATOM 1961 C CA . GLU B 1 59 ? 1.956 -17.172 -9.695 1 93.06 59 GLU B CA 1
ATOM 1962 C C . GLU B 1 59 ? 1.725 -18.688 -9.664 1 93.06 59 GLU B C 1
ATOM 1964 O O . GLU B 1 59 ? 0.592 -19.141 -9.5 1 93.06 59 GLU B O 1
ATOM 1969 N N . AL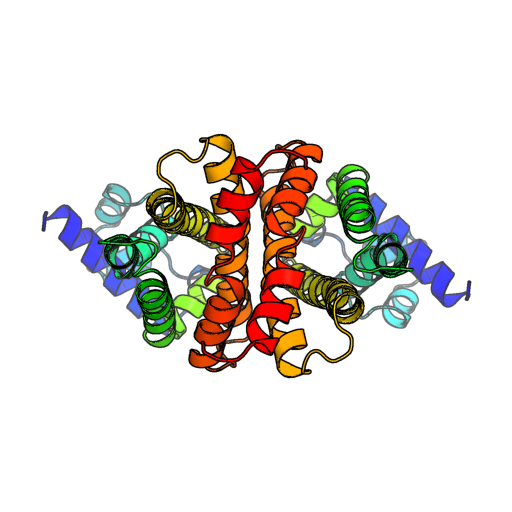A B 1 60 ? 2.818 -19.359 -9.828 1 94 60 ALA B N 1
ATOM 1970 C CA . ALA B 1 60 ? 2.73 -20.812 -9.875 1 94 60 ALA B CA 1
ATOM 1971 C C . ALA B 1 60 ? 2.346 -21.391 -8.516 1 94 60 ALA B C 1
ATOM 1973 O O . ALA B 1 60 ? 1.57 -22.344 -8.43 1 94 60 ALA B O 1
ATOM 1974 N N . ASP B 1 61 ? 2.867 -20.844 -7.434 1 94.44 61 ASP B N 1
ATOM 1975 C CA . ASP B 1 61 ? 2.617 -21.359 -6.09 1 94.44 61 ASP B CA 1
ATOM 1976 C C . ASP B 1 61 ? 1.178 -21.094 -5.66 1 94.44 61 ASP B C 1
ATOM 1978 O O . ASP B 1 61 ? 0.507 -21.984 -5.129 1 94.44 61 ASP B O 1
ATOM 1982 N N . ILE B 1 62 ? 0.775 -19.828 -5.906 1 92.38 62 ILE B N 1
ATOM 1983 C CA . ILE B 1 62 ? -0.44 -19.469 -5.184 1 92.38 62 ILE B CA 1
ATOM 1984 C C . ILE B 1 62 ? -1.389 -18.719 -6.113 1 92.38 62 ILE B C 1
ATOM 1986 O O . ILE B 1 62 ? -2.607 -18.75 -5.926 1 92.38 62 ILE B O 1
ATOM 1990 N N . GLY B 1 63 ? -0.931 -18.078 -7.141 1 91.75 63 GLY B N 1
ATOM 1991 C CA . GLY B 1 63 ? -1.76 -17.266 -8.016 1 91.75 63 GLY B CA 1
ATOM 1992 C C . GLY B 1 63 ? -2.891 -18.047 -8.664 1 91.75 63 GLY B C 1
ATOM 1993 O O . GLY B 1 63 ? -4.055 -17.641 -8.578 1 91.75 63 GLY B O 1
ATOM 1994 N N . ARG B 1 64 ? -2.512 -19.125 -9.203 1 89.44 64 ARG B N 1
ATOM 1995 C CA . ARG B 1 64 ? -3.484 -19.953 -9.914 1 89.44 64 ARG B CA 1
ATOM 1996 C C . ARG B 1 64 ? -4.508 -20.547 -8.953 1 89.44 64 ARG B C 1
ATOM 1998 O O . ARG B 1 64 ? -5.703 -20.578 -9.25 1 89.44 64 ARG B O 1
ATOM 2005 N N . LYS B 1 65 ? -4.059 -20.984 -7.855 1 93 65 LYS B N 1
ATOM 2006 C CA . LYS B 1 65 ? -4.938 -21.578 -6.848 1 93 65 LYS B CA 1
ATOM 2007 C C . LYS B 1 65 ? -5.949 -20.562 -6.336 1 93 65 LYS B C 1
ATOM 2009 O O . LYS B 1 65 ? -7.121 -20.891 -6.137 1 93 65 LYS B O 1
ATOM 2014 N N . VAL B 1 66 ? -5.559 -19.391 -6.16 1 93.44 66 VAL B N 1
ATOM 2015 C CA . VAL B 1 66 ? -6.418 -18.328 -5.641 1 93.44 66 VAL B CA 1
ATOM 2016 C C . VAL B 1 66 ? -7.48 -17.969 -6.676 1 93.44 66 VAL B C 1
ATOM 2018 O O . VAL B 1 66 ? -8.656 -17.828 -6.344 1 93.44 66 VAL B O 1
ATOM 2021 N N . MET B 1 67 ? -7.102 -17.922 -7.91 1 91.94 67 MET B N 1
ATOM 2022 C CA . MET B 1 67 ? -8 -17.469 -8.969 1 91.94 67 MET B CA 1
ATOM 2023 C C . MET B 1 67 ? -9.031 -18.531 -9.305 1 91.94 67 MET B C 1
ATOM 2025 O O . MET B 1 67 ? -10.125 -18.219 -9.781 1 91.94 67 MET B O 1
ATOM 2029 N N . GLN B 1 68 ? -8.625 -19.75 -8.992 1 92.56 68 GLN B N 1
ATOM 2030 C CA . GLN B 1 68 ? -9.547 -20.828 -9.297 1 92.56 68 GLN B CA 1
ATOM 2031 C C . GLN B 1 68 ? -10.82 -20.719 -8.461 1 92.56 68 GLN B C 1
ATOM 2033 O O . GLN B 1 68 ? -10.773 -20.797 -7.23 1 92.56 68 GLN B O 1
ATOM 2038 N N . ASP B 1 69 ? -12.023 -20.484 -9.07 1 91.75 69 ASP B N 1
ATOM 2039 C CA . ASP B 1 69 ? -13.352 -20.438 -8.469 1 91.75 69 ASP B CA 1
ATOM 2040 C C . ASP B 1 69 ? -13.477 -19.25 -7.508 1 91.75 69 ASP B C 1
ATOM 2042 O O . ASP B 1 69 ? -14.148 -19.344 -6.48 1 91.75 69 ASP B O 1
ATOM 2046 N N . LEU B 1 70 ? -12.68 -18.25 -7.785 1 92.69 70 LEU B N 1
ATOM 2047 C CA . LEU B 1 70 ? -12.773 -17.047 -6.957 1 92.69 70 LEU B CA 1
ATOM 2048 C C . LEU B 1 70 ? -14.078 -16.312 -7.23 1 92.69 70 LEU B C 1
ATOM 2050 O O . LEU B 1 70 ? -14.453 -16.125 -8.391 1 92.69 70 LEU B O 1
ATOM 2054 N N . GLY B 1 71 ? -14.797 -15.953 -6.18 1 92.12 71 GLY B N 1
ATOM 2055 C CA . GLY B 1 71 ? -16.047 -15.211 -6.246 1 92.12 71 GLY B CA 1
ATOM 2056 C C . GLY B 1 71 ? -16.516 -14.711 -4.891 1 92.12 71 GLY B C 1
ATOM 2057 O O . GLY B 1 71 ? -15.75 -14.719 -3.924 1 92.12 71 GLY B O 1
ATOM 2058 N N . ALA B 1 72 ? -17.719 -14.195 -4.84 1 91.06 72 ALA B N 1
ATOM 2059 C CA . ALA B 1 72 ? -18.281 -13.57 -3.646 1 91.06 72 ALA B CA 1
ATOM 2060 C C . ALA B 1 72 ? -18.375 -14.57 -2.496 1 91.06 72 ALA B C 1
ATOM 2062 O O . ALA B 1 72 ? -18.188 -14.211 -1.335 1 91.06 72 ALA B O 1
ATOM 2063 N N . ALA B 1 73 ? -18.562 -15.82 -2.834 1 91.56 73 ALA B N 1
ATOM 2064 C CA . ALA B 1 73 ? -18.766 -16.828 -1.802 1 91.56 73 ALA B CA 1
ATOM 2065 C C . ALA B 1 73 ? -17.453 -17.422 -1.33 1 91.56 73 ALA B C 1
ATOM 2067 O O . ALA B 1 73 ? -17.391 -18.047 -0.266 1 91.56 73 ALA B O 1
ATOM 2068 N N . THR B 1 74 ? -16.391 -17.203 -2.082 1 93.69 74 THR B N 1
ATOM 2069 C CA . THR B 1 74 ? -15.18 -17.969 -1.791 1 93.69 74 THR B CA 1
ATOM 2070 C C . THR B 1 74 ? -14.016 -17.031 -1.473 1 93.69 74 THR B C 1
ATOM 2072 O O . THR B 1 74 ? -12.922 -17.484 -1.12 1 93.69 74 THR B O 1
ATOM 2075 N N . TRP B 1 75 ? -14.18 -15.758 -1.551 1 92.12 75 TRP B N 1
ATOM 2076 C CA . TRP B 1 75 ? -13.086 -14.805 -1.438 1 92.12 75 TRP B CA 1
ATOM 2077 C C . TRP B 1 75 ? -12.367 -14.953 -0.102 1 92.12 75 TRP B C 1
ATOM 2079 O O . TRP B 1 75 ? -11.141 -14.852 -0.034 1 92.12 75 TRP B O 1
ATOM 2089 N N . GLU B 1 76 ? -13.094 -15.203 0.924 1 92.12 76 GLU B N 1
ATOM 2090 C CA . GLU B 1 76 ? -12.461 -15.32 2.236 1 92.12 76 GLU B CA 1
ATOM 2091 C C . GLU B 1 76 ? -11.508 -16.5 2.289 1 92.12 76 GLU B C 1
ATOM 2093 O O . GLU B 1 76 ? -10.398 -16.406 2.824 1 92.12 76 GLU B O 1
ATOM 2098 N N . THR B 1 77 ? -11.977 -17.609 1.783 1 94.19 77 THR B N 1
ATOM 2099 C CA . THR B 1 77 ? -11.148 -18.797 1.729 1 94.19 77 THR B CA 1
ATOM 2100 C C . THR B 1 77 ? -9.898 -18.562 0.886 1 94.19 77 THR B C 1
ATOM 2102 O O . THR B 1 77 ? -8.805 -19.016 1.235 1 94.19 77 THR B O 1
ATOM 2105 N N . LYS B 1 78 ? -10.062 -17.859 -0.184 1 94.62 78 LYS B N 1
ATOM 2106 C CA . LYS B 1 78 ? -8.938 -17.547 -1.059 1 94.62 78 LYS B CA 1
ATOM 2107 C C . LYS B 1 78 ? -7.953 -16.594 -0.379 1 94.62 78 LYS B C 1
ATOM 2109 O O . LYS B 1 78 ? -6.738 -16.766 -0.508 1 94.62 78 LYS B O 1
ATOM 2114 N N . TYR B 1 79 ? -8.523 -15.625 0.302 1 94.12 79 TYR B N 1
ATOM 2115 C CA . TYR B 1 79 ? -7.68 -14.727 1.083 1 94.12 79 TYR B CA 1
ATOM 2116 C C . TYR B 1 79 ? -6.887 -15.5 2.131 1 94.12 79 TYR B C 1
ATOM 2118 O O . TYR B 1 79 ? -5.695 -15.258 2.32 1 94.12 79 TYR B O 1
ATOM 2126 N N . GLN B 1 80 ? -7.52 -16.469 2.775 1 95.25 80 GLN B N 1
ATOM 2127 C CA . GLN B 1 80 ? -6.848 -17.328 3.744 1 95.25 80 GLN B CA 1
ATOM 2128 C C . GLN B 1 80 ? -5.723 -18.125 3.088 1 95.25 80 GLN B C 1
ATOM 2130 O O . GLN B 1 80 ? -4.656 -18.297 3.678 1 95.25 80 GLN B O 1
ATOM 2135 N N . LEU B 1 81 ? -5.949 -18.578 1.932 1 95.5 81 LEU B N 1
ATOM 2136 C CA . LEU B 1 81 ? -4.941 -19.328 1.194 1 95.5 81 LEU B CA 1
ATOM 2137 C C . LEU B 1 81 ? -3.686 -18.5 0.975 1 95.5 81 LEU B C 1
ATOM 2139 O O . LEU B 1 81 ? -2.568 -19 1.12 1 95.5 81 LEU B O 1
ATOM 2143 N N . VAL B 1 82 ? -3.908 -17.234 0.603 1 95.38 82 VAL B N 1
ATOM 2144 C CA . VAL B 1 82 ? -2.787 -16.312 0.383 1 95.38 82 VAL B CA 1
ATOM 2145 C C . VAL B 1 82 ? -2.004 -16.141 1.682 1 95.38 82 VAL B C 1
ATOM 2147 O O . VAL B 1 82 ? -0.776 -16.266 1.694 1 95.38 82 VAL B O 1
ATOM 2150 N N . LEU B 1 83 ? -2.67 -15.914 2.762 1 96.44 83 LEU B N 1
ATOM 2151 C CA . LEU B 1 83 ? -2.02 -15.695 4.047 1 96.44 83 LEU B CA 1
ATOM 2152 C C . LEU B 1 83 ? -1.307 -16.953 4.52 1 96.44 83 LEU B C 1
ATOM 2154 O O . LEU B 1 83 ? -0.192 -16.891 5.043 1 96.44 83 LEU B O 1
ATOM 2158 N N . ASP B 1 84 ? -1.93 -18.125 4.309 1 97.12 84 ASP B N 1
ATOM 2159 C CA . ASP B 1 84 ? -1.302 -19.406 4.637 1 97.12 84 ASP B CA 1
ATOM 2160 C C . ASP B 1 84 ? 0.011 -19.578 3.875 1 97.12 84 ASP B C 1
ATOM 2162 O O . ASP B 1 84 ? 1.002 -20.047 4.438 1 97.12 84 ASP B O 1
ATOM 2166 N N . TYR B 1 85 ? -0.058 -19.25 2.672 1 96.75 85 TYR B N 1
ATOM 2167 C CA . TYR B 1 85 ? 1.14 -19.359 1.848 1 96.75 85 TYR B CA 1
ATOM 2168 C C . TYR B 1 85 ? 2.262 -18.484 2.398 1 96.75 85 TYR B C 1
ATOM 2170 O O . TYR B 1 85 ? 3.42 -18.906 2.443 1 96.75 85 TYR B O 1
ATOM 2178 N N . ILE B 1 86 ? 1.931 -17.266 2.771 1 96.56 86 ILE B N 1
ATOM 2179 C CA . ILE B 1 86 ? 2.92 -16.328 3.297 1 96.56 86 ILE B CA 1
ATOM 2180 C C . ILE B 1 86 ? 3.523 -16.891 4.586 1 96.56 86 ILE B C 1
ATOM 2182 O O . ILE B 1 86 ? 4.742 -16.844 4.773 1 96.56 86 ILE B O 1
ATOM 2186 N N . VAL B 1 87 ? 2.672 -17.469 5.402 1 96.69 87 VAL B N 1
ATOM 2187 C CA . VAL B 1 87 ? 3.146 -18.047 6.656 1 96.69 87 VAL B CA 1
ATOM 2188 C C . VAL B 1 87 ? 4.047 -19.25 6.367 1 96.69 87 VAL B C 1
ATOM 2190 O O . VAL B 1 87 ? 5.129 -19.375 6.945 1 96.69 87 VAL B O 1
ATOM 2193 N N . ALA B 1 88 ? 3.646 -20.109 5.453 1 96.56 88 ALA B N 1
ATOM 2194 C CA . ALA B 1 88 ? 4.383 -21.328 5.113 1 96.56 88 ALA B CA 1
ATOM 2195 C C . ALA B 1 88 ? 5.711 -21 4.438 1 96.56 88 ALA B C 1
ATOM 2197 O O . ALA B 1 88 ? 6.656 -21.781 4.492 1 96.56 88 ALA B O 1
ATOM 2198 N N . ASN B 1 89 ? 5.758 -19.844 3.811 1 96.62 89 ASN B N 1
ATOM 2199 C CA . ASN B 1 89 ? 6.953 -19.422 3.096 1 96.62 89 ASN B CA 1
ATOM 2200 C C . ASN B 1 89 ? 7.465 -18.078 3.613 1 96.62 89 ASN B C 1
ATOM 2202 O O . ASN B 1 89 ? 7.828 -17.203 2.826 1 96.62 89 ASN B O 1
ATOM 2206 N N . GLN B 1 90 ? 7.465 -17.906 4.895 1 95.69 90 GLN B N 1
ATOM 2207 C CA . GLN B 1 90 ? 7.68 -16.609 5.527 1 95.69 90 GLN B CA 1
ATOM 2208 C C . GLN B 1 90 ? 9.047 -16.047 5.156 1 95.69 90 GLN B C 1
ATOM 2210 O O . GLN B 1 90 ? 9.156 -14.859 4.812 1 95.69 90 GLN B O 1
ATOM 2215 N N . ILE B 1 91 ? 10.094 -16.875 5.191 1 96.44 91 ILE B N 1
ATOM 2216 C CA . ILE B 1 91 ? 11.438 -16.391 4.914 1 96.44 91 ILE B CA 1
ATOM 2217 C C . ILE B 1 91 ? 11.531 -15.93 3.465 1 96.44 91 ILE B C 1
ATOM 2219 O O . ILE B 1 91 ? 12.055 -14.844 3.188 1 96.44 91 ILE B O 1
ATOM 2223 N N . PHE B 1 92 ? 10.977 -16.75 2.594 1 96.25 92 PHE B N 1
ATOM 2224 C CA . PHE B 1 92 ? 10.953 -16.422 1.173 1 96.25 92 PHE B CA 1
ATOM 2225 C C . PHE B 1 92 ? 10.219 -15.109 0.931 1 96.25 92 PHE B C 1
ATOM 2227 O O . PHE B 1 92 ? 10.734 -14.219 0.243 1 96.25 92 PHE B O 1
ATOM 2234 N N . CYS B 1 93 ? 9.016 -14.906 1.531 1 95.38 93 CYS B N 1
ATOM 2235 C CA . CYS B 1 93 ? 8.18 -13.727 1.306 1 95.38 93 CYS B CA 1
ATOM 2236 C C . CYS B 1 93 ? 8.805 -12.484 1.932 1 95.38 93 CYS B C 1
ATOM 2238 O O . CYS B 1 93 ? 8.797 -11.414 1.33 1 95.38 93 CYS B O 1
ATOM 2240 N N . LEU B 1 94 ? 9.391 -12.617 3.094 1 94.88 94 LEU B N 1
ATOM 2241 C CA . LEU B 1 94 ? 10.039 -11.484 3.748 1 94.88 94 LEU B CA 1
ATOM 2242 C C . LEU B 1 94 ? 11.289 -11.062 2.977 1 94.88 94 LEU B C 1
ATOM 2244 O O . LEU B 1 94 ? 11.555 -9.867 2.84 1 94.88 94 LEU B O 1
ATOM 2248 N N . ASN B 1 95 ? 12.023 -12.039 2.471 1 95.38 95 ASN B N 1
ATOM 2249 C CA . ASN B 1 95 ? 13.195 -11.742 1.663 1 95.38 95 ASN B CA 1
ATOM 2250 C C . ASN B 1 95 ? 12.828 -10.992 0.388 1 95.38 95 ASN B C 1
ATOM 2252 O O . ASN B 1 95 ? 13.469 -10 0.039 1 95.38 95 ASN B O 1
ATOM 2256 N N . ALA B 1 96 ? 11.781 -11.461 -0.239 1 93.94 96 ALA B N 1
ATOM 2257 C CA . ALA B 1 96 ? 11.289 -10.766 -1.428 1 93.94 96 ALA B CA 1
ATOM 2258 C C . ALA B 1 96 ? 10.836 -9.352 -1.092 1 93.94 96 ALA B C 1
ATOM 2260 O O . ALA B 1 96 ? 11.164 -8.398 -1.812 1 93.94 96 ALA B O 1
ATOM 2261 N N . PHE B 1 97 ? 10.156 -9.156 0.024 1 91.38 97 PHE B N 1
ATOM 2262 C CA . PHE B 1 97 ? 9.617 -7.879 0.472 1 91.38 97 PHE B CA 1
ATOM 2263 C C . PHE B 1 97 ? 10.742 -6.891 0.757 1 91.38 97 PHE B C 1
ATOM 2265 O O . PHE B 1 97 ? 10.617 -5.695 0.482 1 91.38 97 PHE B O 1
ATOM 2272 N N . HIS B 1 98 ? 11.836 -7.309 1.208 1 88.5 98 HIS B N 1
ATOM 2273 C CA . HIS B 1 98 ? 12.93 -6.43 1.618 1 88.5 98 HIS B CA 1
ATOM 2274 C C . HIS B 1 98 ? 13.938 -6.246 0.492 1 88.5 98 HIS B C 1
ATOM 2276 O O . HIS B 1 98 ? 14.938 -5.539 0.657 1 88.5 98 HIS B O 1
ATOM 2282 N N . SER B 1 99 ? 13.672 -6.824 -0.573 1 86.25 99 SER B N 1
ATOM 2283 C CA . SER B 1 99 ? 14.609 -6.754 -1.686 1 86.25 99 SER B CA 1
ATOM 2284 C C . SER B 1 99 ? 14.531 -5.402 -2.389 1 86.25 99 SER B C 1
ATOM 2286 O O . SER B 1 99 ? 13.555 -4.668 -2.229 1 86.25 99 SER B O 1
ATOM 2288 N N . VAL B 1 100 ? 15.523 -5.156 -3.227 1 77.12 100 VAL B N 1
ATOM 2289 C CA . VAL B 1 100 ? 15.594 -3.938 -4.027 1 77.12 100 VAL B CA 1
ATOM 2290 C C . VAL B 1 100 ? 14.477 -3.936 -5.062 1 77.12 100 VAL B C 1
ATOM 2292 O O . VAL B 1 100 ? 13.969 -2.875 -5.441 1 77.12 100 VAL B O 1
ATOM 2295 N N . GLY B 1 101 ? 14.07 -5.207 -5.496 1 79.12 101 GLY B N 1
ATOM 2296 C CA . GLY B 1 101 ? 13.016 -5.328 -6.492 1 79.12 101 GLY B CA 1
ATOM 2297 C C . GLY B 1 101 ? 11.625 -5.277 -5.895 1 79.12 101 GLY B C 1
ATOM 2298 O O . GLY B 1 101 ? 10.656 -5.707 -6.527 1 79.12 101 GLY B O 1
ATOM 2299 N N . ARG B 1 102 ? 11.453 -4.719 -4.734 1 84.19 102 ARG B N 1
ATOM 2300 C CA . ARG B 1 102 ? 10.18 -4.648 -4.035 1 84.19 102 ARG B CA 1
ATOM 2301 C C . ARG B 1 102 ? 9.156 -3.842 -4.832 1 84.19 102 ARG B C 1
ATOM 2303 O O . ARG B 1 102 ? 7.965 -4.156 -4.824 1 84.19 102 ARG B O 1
ATOM 2310 N N . ASP B 1 103 ? 9.609 -2.891 -5.562 1 83.12 103 ASP B N 1
ATOM 2311 C CA . ASP B 1 103 ? 8.711 -2.088 -6.383 1 83.12 103 ASP B CA 1
ATOM 2312 C C . ASP B 1 103 ? 8.008 -2.947 -7.434 1 83.12 103 ASP B C 1
ATOM 2314 O O . ASP B 1 103 ? 6.801 -2.816 -7.645 1 83.12 103 ASP B O 1
ATOM 2318 N N . MET B 1 104 ? 8.766 -3.768 -7.988 1 81.75 104 MET B N 1
ATOM 2319 C CA . MET B 1 104 ? 8.195 -4.664 -8.992 1 81.75 104 MET B CA 1
ATOM 2320 C C . MET B 1 104 ? 7.23 -5.656 -8.359 1 81.75 104 MET B C 1
ATOM 2322 O O . MET B 1 104 ? 6.176 -5.953 -8.922 1 81.75 104 MET B O 1
ATOM 2326 N N . LEU B 1 105 ? 7.633 -6.113 -7.223 1 85.25 105 LEU B N 1
ATOM 2327 C CA . LEU B 1 105 ? 6.77 -7.031 -6.488 1 85.25 105 LEU B CA 1
ATOM 2328 C C . LEU B 1 105 ? 5.445 -6.363 -6.129 1 85.25 105 LEU B C 1
ATOM 2330 O O . LEU B 1 105 ? 4.375 -6.941 -6.336 1 85.25 105 LEU B O 1
ATOM 2334 N N . GLU B 1 106 ? 5.461 -5.191 -5.621 1 87.56 106 GLU B N 1
ATOM 2335 C CA . GLU B 1 106 ? 4.262 -4.449 -5.254 1 87.56 106 GLU B CA 1
ATOM 2336 C C . GLU B 1 106 ? 3.357 -4.227 -6.465 1 87.56 106 GLU B C 1
ATOM 2338 O O . GLU B 1 106 ? 2.139 -4.391 -6.375 1 87.56 106 GLU B O 1
ATOM 2343 N N . GLU B 1 107 ? 3.979 -3.906 -7.543 1 85.38 107 GLU B N 1
ATOM 2344 C CA . GLU B 1 107 ? 3.211 -3.73 -8.773 1 85.38 107 GLU B CA 1
ATOM 2345 C C . GLU B 1 107 ? 2.492 -5.02 -9.164 1 85.38 107 GLU B C 1
ATOM 2347 O O . GLU B 1 107 ? 1.321 -4.988 -9.547 1 85.38 107 GLU B O 1
ATOM 2352 N N . PHE B 1 108 ? 3.215 -6.047 -9.023 1 85.62 108 PHE B N 1
ATOM 2353 C CA . PHE B 1 108 ? 2.637 -7.352 -9.312 1 85.62 108 PHE B CA 1
ATOM 2354 C C . PHE B 1 108 ? 1.496 -7.668 -8.352 1 85.62 108 PHE B C 1
ATOM 2356 O O . PHE B 1 108 ? 0.429 -8.117 -8.773 1 85.62 108 PHE B O 1
ATOM 2363 N N . LEU B 1 109 ? 1.676 -7.402 -7.125 1 89 109 LEU B N 1
ATOM 2364 C CA . LEU B 1 109 ? 0.656 -7.676 -6.117 1 89 109 LEU B CA 1
ATOM 2365 C C . LEU B 1 109 ? -0.586 -6.824 -6.355 1 89 109 LEU B C 1
ATOM 2367 O O . LEU B 1 109 ? -1.712 -7.316 -6.246 1 89 109 LEU B O 1
ATOM 2371 N N . PHE B 1 110 ? -0.368 -5.672 -6.719 1 89.12 110 PHE B N 1
ATOM 2372 C CA . PHE B 1 110 ? -1.482 -4.773 -7 1 89.12 110 PHE B CA 1
ATOM 2373 C C . PHE B 1 110 ? -2.283 -5.266 -8.195 1 89.12 110 PHE B C 1
ATOM 2375 O O . PHE B 1 110 ? -3.514 -5.324 -8.148 1 89.12 110 PHE B O 1
ATOM 2382 N N . GLN B 1 111 ? -1.559 -5.625 -9.211 1 87.12 111 GLN B N 1
ATOM 2383 C CA . GLN B 1 111 ? -2.24 -6.145 -10.391 1 87.12 111 GLN B CA 1
ATOM 2384 C C . GLN B 1 111 ? -2.994 -7.43 -10.07 1 87.12 111 GLN B C 1
ATOM 2386 O O . GLN B 1 111 ? -4.152 -7.594 -10.461 1 87.12 111 GLN B O 1
ATOM 2391 N N . SER B 1 112 ? -2.389 -8.297 -9.375 1 87.5 112 SER B N 1
ATOM 2392 C CA . SER B 1 112 ? -3.004 -9.57 -8.992 1 87.5 112 SER B CA 1
ATOM 2393 C C . SER B 1 112 ? -4.234 -9.352 -8.117 1 87.5 112 SER B C 1
ATOM 2395 O O . SER B 1 112 ? -5.27 -9.992 -8.328 1 87.5 112 SER B O 1
ATOM 2397 N N . ALA B 1 113 ? -4.113 -8.461 -7.199 1 89.62 113 ALA B N 1
ATOM 2398 C CA . ALA B 1 113 ? -5.23 -8.172 -6.305 1 89.62 113 ALA B CA 1
ATOM 2399 C C . ALA B 1 113 ? -6.414 -7.594 -7.078 1 89.62 113 ALA B C 1
ATOM 2401 O O . ALA B 1 113 ? -7.566 -7.941 -6.812 1 89.62 113 ALA B O 1
ATOM 2402 N N . THR B 1 114 ? -6.102 -6.73 -7.977 1 89.06 114 THR B N 1
ATOM 2403 C CA . THR B 1 114 ? -7.133 -6.18 -8.852 1 89.06 114 THR B CA 1
ATOM 2404 C C . THR B 1 114 ? -7.863 -7.293 -9.594 1 89.06 114 THR B C 1
ATOM 2406 O O . THR B 1 114 ? -9.094 -7.309 -9.641 1 89.06 114 THR B O 1
ATOM 2409 N N . ASP B 1 115 ? -7.145 -8.219 -10.062 1 89.12 115 ASP B N 1
ATOM 2410 C CA . ASP B 1 115 ? -7.711 -9.352 -10.797 1 89.12 115 ASP B CA 1
ATOM 2411 C C . ASP B 1 115 ? -8.562 -10.227 -9.883 1 89.12 115 ASP B C 1
ATOM 2413 O O . ASP B 1 115 ? -9.562 -10.805 -10.328 1 89.12 115 ASP B O 1
ATOM 2417 N N . MET B 1 116 ? -8.234 -10.266 -8.664 1 87.88 116 MET B N 1
ATOM 2418 C CA . MET B 1 116 ? -8.914 -11.117 -7.691 1 87.88 116 MET B CA 1
ATOM 2419 C C . MET B 1 116 ? -10.242 -10.5 -7.27 1 87.88 116 MET B C 1
ATOM 2421 O O . MET B 1 116 ? -11.203 -11.219 -6.988 1 87.88 116 MET B O 1
ATOM 2425 N N . VAL B 1 117 ? -10.367 -9.195 -7.27 1 93.25 117 VAL B N 1
ATOM 2426 C CA . VAL B 1 117 ? -11.562 -8.508 -6.805 1 93.25 117 VAL B CA 1
ATOM 2427 C C . VAL B 1 117 ? -12.633 -8.539 -7.895 1 93.25 117 VAL B C 1
ATOM 2429 O O . VAL B 1 117 ? -13.828 -8.586 -7.598 1 93.25 117 VAL B O 1
ATOM 2432 N N . LYS B 1 118 ? -12.25 -8.609 -9.094 1 94.62 118 LYS B N 1
ATOM 2433 C CA . LYS B 1 118 ? -13.141 -8.461 -10.234 1 94.62 118 LYS B CA 1
ATOM 2434 C C . LYS B 1 118 ? -14.211 -9.555 -10.242 1 94.62 118 LYS B C 1
ATOM 2436 O O . LYS B 1 118 ? -15.406 -9.258 -10.312 1 94.62 118 LYS B O 1
ATOM 2441 N N . PRO B 1 119 ? -13.82 -10.828 -10.094 1 93.56 119 PRO B N 1
ATOM 2442 C CA . PRO B 1 119 ? -14.859 -11.859 -10.094 1 93.56 119 PRO B CA 1
ATOM 2443 C C . PRO B 1 119 ? -15.836 -11.703 -8.93 1 93.56 119 PRO B C 1
ATOM 2445 O O . PRO B 1 119 ? -17.016 -12.07 -9.055 1 93.56 119 PRO B O 1
ATOM 2448 N N . VAL B 1 120 ? -15.414 -11.133 -7.875 1 92.88 120 VAL B N 1
ATOM 2449 C CA . VAL B 1 120 ? -16.266 -10.93 -6.707 1 92.88 120 VAL B CA 1
ATOM 2450 C C . VAL B 1 120 ? -17.328 -9.883 -7.027 1 92.88 120 VAL B C 1
ATOM 2452 O O . VAL B 1 120 ? -18.516 -10.086 -6.758 1 92.88 120 VAL B O 1
ATOM 2455 N N . VAL B 1 121 ? -16.922 -8.789 -7.637 1 94.31 121 VAL B N 1
ATOM 2456 C CA . VAL B 1 121 ? -17.828 -7.715 -8.008 1 94.31 121 VAL B CA 1
ATOM 2457 C C . VAL B 1 121 ? -18.875 -8.234 -9.008 1 94.31 121 VAL B C 1
ATOM 2459 O O . VAL B 1 121 ? -20.062 -8.008 -8.836 1 94.31 121 VAL B O 1
ATOM 2462 N N . LEU B 1 122 ? -18.391 -8.961 -9.961 1 93.75 122 LEU B N 1
ATOM 2463 C CA . LEU B 1 122 ? -19.25 -9.414 -11.039 1 93.75 122 LEU B CA 1
ATOM 2464 C C . LEU B 1 122 ? -20.188 -10.523 -10.555 1 93.75 122 LEU B C 1
ATOM 2466 O O . LEU B 1 122 ? -21.281 -10.688 -11.086 1 93.75 122 LEU B O 1
ATOM 2470 N N . ASP B 1 123 ? -19.766 -11.242 -9.57 1 93.44 123 ASP B N 1
ATOM 2471 C CA . ASP B 1 123 ? -20.625 -12.227 -8.938 1 93.44 123 ASP B CA 1
ATOM 2472 C C . ASP B 1 123 ? -21.797 -11.555 -8.211 1 93.44 123 ASP B C 1
ATOM 2474 O O . ASP B 1 123 ? -22.891 -12.102 -8.156 1 93.44 123 ASP B O 1
ATOM 2478 N N . ILE B 1 124 ? -21.594 -10.453 -7.594 1 91.94 124 ILE B N 1
ATOM 2479 C CA . ILE B 1 124 ? -22.609 -9.711 -6.852 1 91.94 124 ILE B CA 1
ATOM 2480 C C . ILE B 1 124 ? -23.609 -9.086 -7.82 1 91.94 124 ILE B C 1
ATOM 2482 O O . ILE B 1 124 ? -24.812 -9.18 -7.625 1 91.94 124 ILE B O 1
ATOM 2486 N N . ASP B 1 125 ? -23.109 -8.445 -8.859 1 93.88 125 ASP B N 1
ATOM 2487 C CA . ASP B 1 125 ? -23.938 -7.836 -9.891 1 93.88 125 ASP B CA 1
ATOM 2488 C C . ASP B 1 125 ? -23.234 -7.848 -11.25 1 93.88 125 ASP B C 1
ATOM 2490 O O . ASP B 1 125 ? -22.422 -6.973 -11.539 1 93.88 125 ASP B O 1
ATOM 2494 N N . PRO B 1 126 ? -23.547 -8.781 -12.07 1 93.19 126 PRO B N 1
ATOM 2495 C CA . PRO B 1 126 ? -22.891 -8.898 -13.375 1 93.19 126 PRO B CA 1
ATOM 2496 C C . PRO B 1 126 ? -23.141 -7.684 -14.266 1 93.19 126 PRO B C 1
ATOM 2498 O O . PRO B 1 126 ? -22.422 -7.492 -15.258 1 93.19 126 PRO B O 1
ATOM 2501 N N . ALA B 1 127 ? -24.125 -6.859 -13.922 1 93.56 127 ALA B N 1
ATOM 2502 C CA . ALA B 1 127 ? -24.469 -5.723 -14.766 1 93.56 127 ALA B CA 1
ATOM 2503 C C . ALA B 1 127 ? -23.734 -4.465 -14.336 1 93.56 127 ALA B C 1
ATOM 2505 O O . ALA B 1 127 ? -23.922 -3.389 -14.906 1 93.56 127 ALA B O 1
ATOM 2506 N N . THR B 1 128 ? -22.891 -4.578 -13.32 1 94 128 THR B N 1
ATOM 2507 C CA . THR B 1 128 ? -22.125 -3.422 -12.859 1 94 128 THR B CA 1
ATOM 2508 C C . THR B 1 128 ? -21.328 -2.811 -14.008 1 94 128 THR B C 1
ATOM 2510 O O . THR B 1 128 ? -20.625 -3.521 -14.734 1 94 128 THR B O 1
ATOM 2513 N N . PRO B 1 129 ? -21.453 -1.46 -14.211 1 93.81 129 PRO B N 1
ATOM 2514 C CA . PRO B 1 129 ? -20.703 -0.803 -15.289 1 93.81 129 PRO B CA 1
ATOM 2515 C C . PRO B 1 129 ? -19.203 -1.021 -15.172 1 93.81 129 PRO B C 1
ATOM 2517 O O . PRO B 1 129 ? -18.656 -1.053 -14.062 1 93.81 129 PRO B O 1
ATOM 2520 N N . ALA B 1 130 ? -18.516 -1.072 -16.312 1 94.12 130 ALA B N 1
ATOM 2521 C CA . ALA B 1 130 ? -17.094 -1.403 -16.422 1 94.12 130 ALA B CA 1
ATOM 2522 C C . ALA B 1 130 ? -16.25 -0.436 -15.594 1 94.12 130 ALA B C 1
ATOM 2524 O O . ALA B 1 130 ? -15.305 -0.85 -14.906 1 94.12 130 ALA B O 1
ATOM 2525 N N . GLN B 1 131 ? -16.609 0.793 -15.617 1 93.31 131 GLN B N 1
ATOM 2526 C CA . GLN B 1 131 ? -15.836 1.792 -14.883 1 93.31 131 GLN B CA 1
ATOM 2527 C C . GLN B 1 131 ? -15.969 1.592 -13.375 1 93.31 131 GLN B C 1
ATOM 2529 O O . GLN B 1 131 ? -15 1.759 -12.641 1 93.31 131 GLN B O 1
ATOM 2534 N N . THR B 1 132 ? -17.156 1.263 -12.961 1 93.31 132 THR B N 1
ATOM 2535 C CA . THR B 1 132 ? -17.391 1.003 -11.539 1 93.31 132 THR B CA 1
ATOM 2536 C C . THR B 1 132 ? -16.625 -0.238 -11.086 1 93.31 132 THR B C 1
ATOM 2538 O O . THR B 1 132 ? -16.016 -0.241 -10.016 1 93.31 132 THR B O 1
ATOM 2541 N N . VAL B 1 133 ? -16.641 -1.243 -11.945 1 94.81 133 VAL B N 1
ATOM 2542 C CA . VAL B 1 133 ? -15.883 -2.451 -11.648 1 94.81 133 VAL B CA 1
ATOM 2543 C C . VAL B 1 133 ? -14.398 -2.105 -11.492 1 94.81 133 VAL B C 1
ATOM 2545 O O . VAL B 1 133 ? -13.766 -2.516 -10.516 1 94.81 133 VAL B O 1
ATOM 2548 N N . ALA B 1 134 ? -13.891 -1.312 -12.383 1 94.69 134 ALA B N 1
ATOM 2549 C CA . ALA B 1 134 ? -12.484 -0.927 -12.359 1 94.69 134 ALA B CA 1
ATOM 2550 C C . ALA B 1 134 ? -12.148 -0.149 -11.094 1 94.69 134 ALA B C 1
ATOM 2552 O O . ALA B 1 134 ? -11.109 -0.387 -10.469 1 94.69 134 ALA B O 1
ATOM 2553 N N . ASP B 1 135 ? -13.055 0.717 -10.672 1 94.44 135 ASP B N 1
ATOM 2554 C CA . ASP B 1 135 ? -12.828 1.539 -9.484 1 94.44 135 ASP B CA 1
ATOM 2555 C C . ASP B 1 135 ? -12.828 0.687 -8.219 1 94.44 135 ASP B C 1
ATOM 2557 O O . ASP B 1 135 ? -11.984 0.877 -7.336 1 94.44 135 ASP B O 1
ATOM 2561 N N . ILE B 1 136 ? -13.758 -0.199 -8.172 1 94.88 136 ILE B N 1
ATOM 2562 C CA . ILE B 1 136 ? -13.852 -1.079 -7.012 1 94.88 136 ILE B CA 1
ATOM 2563 C C . ILE B 1 136 ? -12.602 -1.956 -6.93 1 94.88 136 ILE B C 1
ATOM 2565 O O . ILE B 1 136 ? -11.992 -2.08 -5.863 1 94.88 136 ILE B O 1
ATOM 2569 N N . CYS B 1 137 ? -12.203 -2.529 -8.062 1 95.5 137 CYS B N 1
ATOM 2570 C CA . CYS B 1 137 ? -11.031 -3.395 -8.117 1 95.5 137 CYS B CA 1
ATOM 2571 C C . CYS B 1 137 ? -9.766 -2.627 -7.73 1 95.5 137 CYS B C 1
ATOM 2573 O O . CYS B 1 137 ? -8.938 -3.129 -6.977 1 95.5 137 CYS B O 1
ATOM 2575 N N . ASN B 1 138 ? -9.688 -1.455 -8.234 1 94.69 138 ASN B N 1
ATOM 2576 C CA . ASN B 1 138 ? -8.531 -0.609 -7.938 1 94.69 138 ASN B CA 1
ATOM 2577 C C . ASN B 1 138 ? -8.43 -0.297 -6.445 1 94.69 138 ASN B C 1
ATOM 2579 O O . ASN B 1 138 ? -7.379 -0.498 -5.836 1 94.69 138 ASN B O 1
ATOM 2583 N N . PHE B 1 139 ? -9.5 0.106 -5.852 1 95.12 139 PHE B N 1
ATOM 2584 C CA . PHE B 1 139 ? -9.5 0.545 -4.461 1 95.12 139 PHE B CA 1
ATOM 2585 C C . PHE B 1 139 ? -9.305 -0.637 -3.518 1 95.12 139 PHE B C 1
ATOM 2587 O O . PHE B 1 139 ? -8.422 -0.61 -2.658 1 95.12 139 PHE B O 1
ATOM 2594 N N . TYR B 1 140 ? -10.094 -1.617 -3.682 1 94.06 140 TYR B N 1
ATOM 2595 C CA . TYR B 1 140 ? -10.039 -2.729 -2.738 1 94.06 140 TYR B CA 1
ATOM 2596 C C . TYR B 1 140 ? -8.836 -3.621 -3.018 1 94.06 140 TYR B C 1
ATOM 2598 O O . TYR B 1 140 ? -8.32 -4.281 -2.111 1 94.06 140 TYR B O 1
ATOM 2606 N N . GLY B 1 141 ? -8.406 -3.689 -4.309 1 93.62 141 GLY B N 1
ATOM 2607 C CA . GLY B 1 141 ? -7.117 -4.312 -4.566 1 93.62 141 GLY B CA 1
ATOM 2608 C C . GLY B 1 141 ? -5.98 -3.668 -3.795 1 93.62 141 GLY B C 1
ATOM 2609 O O . GLY B 1 141 ? -5.176 -4.363 -3.174 1 93.62 141 GLY B O 1
ATOM 2610 N N . ALA B 1 142 ? -5.996 -2.352 -3.816 1 92.81 142 ALA B N 1
ATOM 2611 C CA . ALA B 1 142 ? -4.988 -1.598 -3.07 1 92.81 142 ALA B CA 1
ATOM 2612 C C . ALA B 1 142 ? -5.109 -1.859 -1.571 1 92.81 142 ALA B C 1
ATOM 2614 O O . ALA B 1 142 ? -4.102 -1.984 -0.874 1 92.81 142 ALA B O 1
ATOM 2615 N N . ALA B 1 143 ? -6.305 -1.923 -1.096 1 94.25 143 ALA B N 1
ATOM 2616 C CA . ALA B 1 143 ? -6.543 -2.164 0.325 1 94.25 143 ALA B CA 1
ATOM 2617 C C . ALA B 1 143 ? -5.973 -3.512 0.756 1 94.25 143 ALA B C 1
ATOM 2619 O O . ALA B 1 143 ? -5.266 -3.602 1.765 1 94.25 143 ALA B O 1
ATOM 2620 N N . ILE B 1 144 ? -6.227 -4.508 -0.022 1 94.25 144 ILE B N 1
ATOM 2621 C CA . ILE B 1 144 ? -5.797 -5.867 0.303 1 94.25 144 ILE B CA 1
ATOM 2622 C C . ILE B 1 144 ? -4.273 -5.957 0.226 1 94.25 144 ILE B C 1
ATOM 2624 O O . ILE B 1 144 ? -3.635 -6.527 1.114 1 94.25 144 ILE B O 1
ATOM 2628 N N . VAL B 1 145 ? -3.746 -5.402 -0.77 1 94.19 145 VAL B N 1
ATOM 2629 C CA . VAL B 1 145 ? -2.293 -5.387 -0.905 1 94.19 145 VAL B CA 1
ATOM 2630 C C . VAL B 1 145 ? -1.674 -4.629 0.267 1 94.19 145 VAL B C 1
ATOM 2632 O O . VAL B 1 145 ? -0.685 -5.078 0.851 1 94.19 145 VAL B O 1
ATOM 2635 N N . GLY B 1 146 ? -2.264 -3.473 0.592 1 92.69 146 GLY B N 1
ATOM 2636 C CA . GLY B 1 146 ? -1.795 -2.715 1.741 1 92.69 146 GLY B CA 1
ATOM 2637 C C . GLY B 1 146 ? -1.784 -3.523 3.025 1 92.69 146 GLY B C 1
ATOM 2638 O O . GLY B 1 146 ? -0.84 -3.432 3.812 1 92.69 146 GLY B O 1
ATOM 2639 N N . GLN B 1 147 ? -2.777 -4.34 3.252 1 94.5 147 GLN B N 1
ATOM 2640 C CA . GLN B 1 147 ? -2.85 -5.195 4.434 1 94.5 147 GLN B CA 1
ATOM 2641 C C . GLN B 1 147 ? -1.702 -6.203 4.453 1 94.5 147 GLN B C 1
ATOM 2643 O O . GLN B 1 147 ? -1.061 -6.398 5.488 1 94.5 147 GLN B O 1
ATOM 2648 N N . VAL B 1 148 ? -1.465 -6.781 3.332 1 94.5 148 VAL B N 1
ATOM 2649 C CA . VAL B 1 148 ? -0.42 -7.797 3.234 1 94.5 148 VAL B CA 1
ATOM 2650 C C . VAL B 1 148 ? 0.95 -7.145 3.414 1 94.5 148 VAL B C 1
ATOM 2652 O O . VAL B 1 148 ? 1.801 -7.668 4.141 1 94.5 148 VAL B O 1
ATOM 2655 N N . LEU B 1 149 ? 1.162 -6.035 2.799 1 92.25 149 LEU B N 1
ATOM 2656 C CA . LEU B 1 149 ? 2.439 -5.336 2.898 1 92.25 149 LEU B CA 1
ATOM 2657 C C . LEU B 1 149 ? 2.693 -4.871 4.328 1 92.25 149 LEU B C 1
ATOM 2659 O O . LEU B 1 149 ? 3.816 -4.969 4.828 1 92.25 149 LEU B O 1
ATOM 2663 N N . LEU B 1 150 ? 1.67 -4.344 4.969 1 90.88 150 LEU B N 1
ATOM 2664 C CA . LEU B 1 150 ? 1.812 -3.938 6.359 1 90.88 150 LEU B CA 1
ATOM 2665 C C . LEU B 1 150 ? 2.162 -5.133 7.242 1 90.88 150 LEU B C 1
ATOM 2667 O O . LEU B 1 150 ? 2.992 -5.02 8.148 1 90.88 150 LEU B O 1
ATOM 2671 N N . TRP B 1 151 ? 1.533 -6.258 6.953 1 94.25 151 TRP B N 1
ATOM 2672 C CA . TRP B 1 151 ? 1.795 -7.488 7.691 1 94.25 151 TRP B CA 1
ATOM 2673 C C . TRP B 1 151 ? 3.238 -7.941 7.5 1 94.25 151 TRP B C 1
ATOM 2675 O O . TRP B 1 151 ? 3.918 -8.289 8.469 1 94.25 151 TRP B O 1
ATOM 2685 N N . LEU B 1 152 ? 3.779 -7.859 6.312 1 93.06 152 LEU B N 1
ATOM 2686 C CA . LEU B 1 152 ? 5.16 -8.211 6.004 1 93.06 152 LEU B CA 1
ATOM 2687 C C . LEU B 1 152 ? 6.133 -7.227 6.648 1 93.06 152 LEU B C 1
ATOM 2689 O O . LEU B 1 152 ? 7.164 -7.629 7.188 1 93.06 152 LEU B O 1
ATOM 2693 N N . ALA B 1 153 ? 5.758 -5.949 6.566 1 89.75 153 ALA B N 1
ATOM 2694 C CA . ALA B 1 153 ? 6.605 -4.906 7.133 1 89.75 153 ALA B CA 1
ATOM 2695 C C . ALA B 1 153 ? 6.797 -5.109 8.633 1 89.75 153 ALA B C 1
ATOM 2697 O O . ALA B 1 153 ? 7.836 -4.742 9.188 1 89.75 153 ALA B O 1
ATOM 2698 N N . GLN B 1 154 ? 5.816 -5.672 9.211 1 91.56 154 GLN B N 1
ATOM 2699 C CA . GLN B 1 154 ? 5.879 -5.914 10.648 1 91.56 154 GLN B CA 1
ATOM 2700 C C . GLN B 1 154 ? 6.309 -7.348 10.945 1 91.56 154 GLN B C 1
ATOM 2702 O O . GLN B 1 154 ? 6.043 -7.863 12.031 1 91.56 154 GLN B O 1
ATOM 2707 N N . SER B 1 155 ? 6.855 -8.047 10.008 1 93.06 155 SER B N 1
ATOM 2708 C CA . SER B 1 155 ? 7.438 -9.383 10.117 1 93.06 155 SER B CA 1
ATOM 2709 C C . SER B 1 155 ? 6.398 -10.398 10.578 1 93.06 155 SER B C 1
ATOM 2711 O O . SER B 1 155 ? 6.688 -11.258 11.414 1 93.06 155 SER B O 1
ATOM 2713 N N . LEU B 1 156 ? 5.164 -10.18 10.133 1 94.56 156 LEU B N 1
ATOM 2714 C CA . LEU B 1 156 ? 4.066 -11.109 10.359 1 94.56 156 LEU B CA 1
ATOM 2715 C C . LEU B 1 156 ? 3.748 -11.227 11.852 1 94.56 156 LEU B C 1
ATOM 2717 O O . LEU B 1 156 ? 3.336 -12.281 12.32 1 94.56 156 LEU B O 1
ATOM 2721 N N . LYS B 1 157 ? 3.988 -10.195 12.594 1 94.62 157 LYS B N 1
ATOM 2722 C CA . LYS B 1 157 ? 3.795 -10.188 14.039 1 94.62 157 LYS B CA 1
ATOM 2723 C C . LYS B 1 157 ? 2.33 -10.414 14.406 1 94.62 157 LYS B C 1
ATOM 2725 O O . LYS B 1 157 ? 2.023 -11.156 15.336 1 94.62 157 LYS B O 1
ATOM 2730 N N . GLU B 1 158 ? 1.469 -9.797 13.727 1 94.81 158 GLU B N 1
ATOM 2731 C CA . GLU B 1 158 ? 0.04 -9.953 13.984 1 94.81 158 GLU B CA 1
ATOM 2732 C C . GLU B 1 158 ? -0.45 -11.336 13.57 1 94.81 158 GLU B C 1
ATOM 2734 O O . GLU B 1 158 ? -0.087 -11.836 12.508 1 94.81 158 GLU B O 1
ATOM 2739 N N . PRO B 1 159 ? -1.276 -11.977 14.414 1 95.62 159 PRO B N 1
ATOM 2740 C CA . PRO B 1 159 ? -1.829 -13.273 14.016 1 95.62 159 PRO B CA 1
ATOM 2741 C C . PRO B 1 159 ? -2.637 -13.195 12.719 1 95.62 159 PRO B C 1
ATOM 2743 O O . PRO B 1 159 ? -3.373 -12.227 12.508 1 95.62 159 PRO B O 1
ATOM 2746 N N . GLU B 1 160 ? -2.43 -14.195 11.914 1 95.19 160 GLU B N 1
ATOM 2747 C CA . GLU B 1 160 ? -3.107 -14.297 10.625 1 95.19 160 GLU B CA 1
ATOM 2748 C C . GLU B 1 160 ? -4.617 -14.125 10.781 1 95.19 160 GLU B C 1
ATOM 2750 O O . GLU B 1 160 ? -5.258 -13.477 9.953 1 95.19 160 GLU B O 1
ATOM 2755 N N . ARG B 1 161 ? -5.176 -14.75 11.82 1 94.12 161 ARG B N 1
ATOM 2756 C CA . ARG B 1 161 ? -6.613 -14.734 12.047 1 94.12 161 ARG B CA 1
ATOM 2757 C C . ARG B 1 161 ? -7.141 -13.312 12.156 1 94.12 161 ARG B C 1
ATOM 2759 O O . ARG B 1 161 ? -8.273 -13.023 11.758 1 94.12 161 ARG B O 1
ATOM 2766 N N . ASN B 1 162 ? -6.359 -12.414 12.664 1 95.75 162 ASN B N 1
ATOM 2767 C CA . ASN B 1 162 ? -6.77 -11.016 12.781 1 95.75 162 ASN B CA 1
ATOM 2768 C C . ASN B 1 162 ? -6.938 -10.359 11.414 1 95.75 162 ASN B C 1
ATOM 2770 O O . ASN B 1 162 ? -7.832 -9.539 11.227 1 95.75 162 ASN B O 1
ATOM 2774 N N . LEU B 1 163 ? -6.078 -10.719 10.469 1 95.44 163 LEU B N 1
ATOM 2775 C CA . LEU B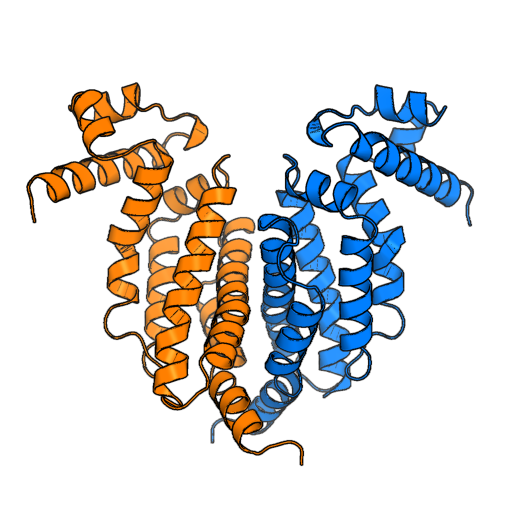 1 163 ? -6.195 -10.188 9.117 1 95.44 163 LEU B CA 1
ATOM 2776 C C . LEU B 1 163 ? -7.48 -10.68 8.453 1 95.44 163 LEU B C 1
ATOM 2778 O O . LEU B 1 163 ? -8.172 -9.906 7.789 1 95.44 163 LEU B O 1
ATOM 2782 N N . ILE B 1 164 ? -7.766 -11.906 8.68 1 93.62 164 ILE B N 1
ATOM 2783 C CA . ILE B 1 164 ? -8.953 -12.508 8.086 1 93.62 164 ILE B CA 1
ATOM 2784 C C . ILE B 1 164 ? -10.203 -11.852 8.664 1 93.62 164 ILE B C 1
ATOM 2786 O O . ILE B 1 164 ? -11.109 -11.461 7.926 1 93.62 164 ILE B O 1
ATOM 2790 N N . LYS B 1 165 ? -10.242 -11.734 9.945 1 93.56 165 LYS B N 1
ATOM 2791 C CA . LYS B 1 165 ? -11.391 -11.125 10.625 1 93.56 165 LYS B CA 1
ATOM 2792 C C . LYS B 1 165 ? -11.578 -9.672 10.188 1 93.56 165 LYS B C 1
ATOM 2794 O O . LYS B 1 165 ? -12.703 -9.234 9.961 1 93.56 165 LYS B O 1
ATOM 2799 N N . ARG B 1 166 ? -10.5 -8.992 10.094 1 94.56 166 ARG B N 1
ATOM 2800 C CA . ARG B 1 166 ? -10.562 -7.594 9.68 1 94.56 166 ARG B CA 1
ATOM 2801 C C . ARG B 1 166 ? -11.094 -7.461 8.258 1 94.56 166 ARG B C 1
ATOM 2803 O O . ARG B 1 166 ? -11.984 -6.645 7.996 1 94.56 166 ARG B O 1
ATOM 2810 N N . ALA B 1 167 ? -10.531 -8.242 7.391 1 93.5 167 ALA B N 1
ATOM 2811 C CA . ALA B 1 167 ? -11.016 -8.227 6.012 1 93.5 167 ALA B CA 1
ATOM 2812 C C . ALA B 1 167 ? -12.5 -8.57 5.941 1 93.5 167 ALA B C 1
ATOM 2814 O O . ALA B 1 167 ? -13.25 -7.957 5.184 1 93.5 167 ALA B O 1
ATOM 2815 N N . ASP B 1 168 ? -12.867 -9.57 6.699 1 91.25 168 ASP B N 1
ATOM 2816 C CA . ASP B 1 168 ? -14.273 -9.977 6.734 1 91.25 168 ASP B CA 1
ATOM 2817 C C . ASP B 1 168 ? -15.164 -8.82 7.203 1 91.25 168 ASP B C 1
ATOM 2819 O O . ASP B 1 168 ? -16.188 -8.539 6.586 1 91.25 168 ASP B O 1
ATOM 2823 N N . LEU B 1 169 ? -14.805 -8.211 8.234 1 89.62 169 LEU B N 1
ATOM 2824 C CA . LEU B 1 169 ? -15.562 -7.09 8.789 1 89.62 169 LEU B CA 1
ATOM 2825 C C . LEU B 1 169 ? -15.695 -5.969 7.766 1 89.62 169 LEU B C 1
ATOM 2827 O O . LEU B 1 169 ? -16.766 -5.352 7.648 1 89.62 169 LEU B O 1
ATOM 2831 N N . MET B 1 170 ? -14.672 -5.715 7.004 1 91.19 170 MET B N 1
ATOM 2832 C CA . MET B 1 170 ? -14.633 -4.566 6.105 1 91.19 170 MET B CA 1
ATOM 2833 C C . MET B 1 170 ? -15.297 -4.891 4.773 1 91.19 170 MET B C 1
ATOM 2835 O O . MET B 1 170 ? -15.898 -4.016 4.148 1 91.19 170 MET B O 1
ATOM 2839 N N . LEU B 1 171 ? -15.141 -6.117 4.344 1 89.44 171 LEU B N 1
ATOM 2840 C CA . LEU B 1 171 ? -15.469 -6.398 2.949 1 89.44 171 LEU B CA 1
ATOM 2841 C C . LEU B 1 171 ? -16.812 -7.117 2.84 1 89.44 171 LEU B C 1
ATOM 2843 O O . LEU B 1 171 ? -17.484 -7.027 1.812 1 89.44 171 LEU B O 1
ATOM 2847 N N . ASN B 1 172 ? -17.078 -7.891 3.896 1 85.62 172 ASN B N 1
ATOM 2848 C CA . ASN B 1 172 ? -18.344 -8.617 3.805 1 85.62 172 ASN B CA 1
ATOM 2849 C C . ASN B 1 172 ? -19.531 -7.664 3.721 1 85.62 172 ASN B C 1
ATOM 2851 O O . ASN B 1 172 ? -19.812 -6.918 4.664 1 85.62 172 ASN B O 1
ATOM 2855 N N . GLY B 1 173 ? -20.203 -7.641 2.559 1 86.06 173 GLY B N 1
ATOM 2856 C CA . GLY B 1 173 ? -21.375 -6.809 2.346 1 86.06 173 GLY B CA 1
ATOM 2857 C C . GLY B 1 173 ? -21.047 -5.434 1.804 1 86.06 173 GLY B C 1
ATOM 2858 O O . GLY B 1 173 ? -21.922 -4.73 1.293 1 86.06 173 GLY B O 1
ATOM 2859 N N . SER B 1 174 ? -19.859 -4.992 1.955 1 87.5 174 SER B N 1
ATOM 2860 C CA . SER B 1 174 ? -19.484 -3.629 1.585 1 87.5 174 SER B CA 1
ATOM 2861 C C . SER B 1 174 ? -19.5 -3.443 0.072 1 87.5 174 SER B C 1
ATOM 2863 O O . SER B 1 174 ? -20.016 -2.439 -0.429 1 87.5 174 SER B O 1
ATOM 2865 N N . ILE B 1 175 ? -18.984 -4.422 -0.635 1 87.06 175 ILE B N 1
ATOM 2866 C CA . ILE B 1 175 ? -18.969 -4.316 -2.09 1 87.06 175 ILE B CA 1
ATOM 2867 C C . ILE B 1 175 ? -20.391 -4.348 -2.625 1 87.06 175 ILE B C 1
ATOM 2869 O O . ILE B 1 175 ? -20.75 -3.566 -3.514 1 87.06 175 ILE B O 1
ATOM 2873 N N . ALA B 1 176 ? -21.188 -5.184 -2.049 1 86.75 176 ALA B N 1
ATOM 2874 C CA . ALA B 1 176 ? -22.594 -5.223 -2.43 1 86.75 176 ALA B CA 1
ATOM 2875 C C . ALA B 1 176 ? -23.281 -3.887 -2.148 1 86.75 176 ALA B C 1
ATOM 2877 O O . ALA B 1 176 ? -24.078 -3.408 -2.955 1 86.75 176 ALA B O 1
ATOM 2878 N N . PHE B 1 177 ? -22.969 -3.367 -1.013 1 87.44 177 PHE B N 1
ATOM 2879 C CA . PHE B 1 177 ? -23.5 -2.066 -0.629 1 87.44 177 PHE B CA 1
ATOM 2880 C C . PHE B 1 177 ? -23.141 -1.004 -1.656 1 87.44 177 PHE B C 1
ATOM 2882 O O . PHE B 1 177 ? -23.984 -0.23 -2.094 1 87.44 177 PHE B O 1
ATOM 2889 N N . ILE B 1 178 ? -21.953 -0.959 -2.172 1 88.94 178 ILE B N 1
ATOM 2890 C CA . ILE B 1 178 ? -21.438 0.036 -3.105 1 88.94 178 ILE B CA 1
ATOM 2891 C C . ILE B 1 178 ? -22.094 -0.155 -4.473 1 88.94 178 ILE B C 1
ATOM 2893 O O . ILE B 1 178 ? -22.516 0.814 -5.105 1 88.94 178 ILE B O 1
ATOM 2897 N N . VAL B 1 179 ? -22.172 -1.376 -4.887 1 86.88 179 VAL B N 1
ATOM 2898 C CA . VAL B 1 179 ? -22.734 -1.698 -6.191 1 86.88 179 VAL B CA 1
ATOM 2899 C C . VAL B 1 179 ? -24.219 -1.358 -6.211 1 86.88 179 VAL B C 1
ATOM 2901 O O . VAL B 1 179 ? -24.734 -0.841 -7.203 1 86.88 179 VAL B O 1
ATOM 2904 N N . ARG B 1 180 ? -24.906 -1.544 -5.141 1 83.06 180 ARG B N 1
ATOM 2905 C CA . ARG B 1 180 ? -26.344 -1.312 -5.07 1 83.06 180 ARG B CA 1
ATOM 2906 C C . ARG B 1 180 ? -26.656 0.17 -4.871 1 83.06 180 ARG B C 1
ATOM 2908 O O . ARG B 1 180 ? -27.703 0.656 -5.309 1 83.06 180 ARG B O 1
ATOM 2915 N N . LYS B 1 181 ? -25.891 0.79 -4.082 1 77.5 181 LYS B N 1
ATOM 2916 C CA . LYS B 1 181 ? -26.047 2.229 -3.889 1 77.5 181 LYS B CA 1
ATOM 2917 C C . LYS B 1 181 ? -26 2.969 -5.223 1 77.5 181 LYS B C 1
ATOM 2919 O O . LYS B 1 181 ? -26.766 3.914 -5.441 1 77.5 181 LYS B O 1
ATOM 2924 N N . ARG B 1 182 ? -25.234 2.611 -6.051 1 68.19 182 ARG B N 1
ATOM 2925 C CA . ARG B 1 182 ? -25.094 3.242 -7.359 1 68.19 182 ARG B CA 1
ATOM 2926 C C . ARG B 1 182 ? -26.312 2.982 -8.234 1 68.19 182 ARG B C 1
ATOM 2928 O O . ARG B 1 182 ? -26.719 3.846 -9.016 1 68.19 182 ARG B O 1
ATOM 2935 N N . SER B 1 183 ? -26.781 1.751 -8.109 1 59.34 183 SER B N 1
ATOM 2936 C CA . SER B 1 183 ? -27.953 1.428 -8.922 1 59.34 183 SER B CA 1
ATOM 2937 C C . SER B 1 183 ? -29.156 2.273 -8.523 1 59.34 183 SER B C 1
ATOM 2939 O O . SER B 1 183 ? -30.062 2.494 -9.328 1 59.34 183 SER B O 1
ATOM 2941 N N . LEU B 1 184 ? -29.234 2.717 -7.223 1 55.56 184 LEU B N 1
ATOM 2942 C CA . LEU B 1 184 ? -30.406 3.48 -6.785 1 55.56 184 LEU B CA 1
ATOM 2943 C C . LEU B 1 184 ? -30.297 4.938 -7.23 1 55.56 184 LEU B C 1
ATOM 2945 O O . LEU B 1 184 ? -31.297 5.652 -7.273 1 55.56 184 LEU B O 1
ATOM 2949 N N . GLY B 1 185 ? -29.531 5.348 -7.992 1 48.09 185 GLY B N 1
ATOM 2950 C CA . GLY B 1 185 ? -29.422 6.727 -8.43 1 48.09 185 GLY B CA 1
ATOM 2951 C C . GLY B 1 185 ? -29.328 7.715 -7.285 1 48.09 185 GLY B C 1
ATOM 2952 O O . GLY B 1 185 ? -29.438 7.328 -6.117 1 48.09 185 GLY B O 1
ATOM 2953 N N . PRO B 1 186 ? -28.828 9.125 -7.5 1 41.06 186 PRO B N 1
ATOM 2954 C CA . PRO B 1 186 ? -28.969 10.164 -6.48 1 41.06 186 PRO B CA 1
ATOM 2955 C C . PRO B 1 186 ? -30.375 10.172 -5.852 1 41.06 186 PRO B C 1
ATOM 2957 O O . PRO B 1 186 ? -31.359 9.984 -6.551 1 41.06 186 PRO B O 1
ATOM 2960 N N . GLN B 1 187 ? -30.562 9.633 -4.578 1 26.62 187 GLN B N 1
ATOM 2961 C CA . GLN B 1 187 ? -31.859 10.086 -4.082 1 26.62 187 GLN B CA 1
ATOM 2962 C C . GLN B 1 187 ? -31.922 11.609 -4.027 1 26.62 187 GLN B C 1
ATOM 2964 O O . GLN B 1 187 ? -30.953 12.258 -3.609 1 26.62 187 GLN B O 1
#

Organism: Lacticaseibacillus paracasei (strain ATCC 334 / BCRC 17002 / CCUG 31169 / CIP 107868 / KCTC 3260 / NRRL B-441) (NCBI:txid321967)

pLDDT: mean 91.3, std 9.2, range [26.62, 98.19]

Foldseek 3Di:
DDPLVVLLVLLLVLLLVVLLPDAPQPDALVNSCVSSVHDSVSVVVNDVGSVRSVLVSCCVPQLVVLQVVQEQVCNLVSLLSVLVVCVVSVSSVLSCCPDPCVVVVLVSQLVSQLSRCLRHLCRLPVPQDPVLSNVVSNVVSVVSSVLVSVCSVVSVPDDPVVSSVVCCVCPVCVSNVVSVVVVVPDD/DDPLVVLLVLLLVLLLVVLLPDALQPDALVNSCVSSVHDSVSVVVNDVGSVRSVLVSCCVPQLVVLQVVQEQVCNLVSLLSVLVVCVVSVSSVLSCCPDPCVVVVLVSQLVSQLSRCLRHLCRLPVPQDPVLSNVVSNVVSVVSSVLVSVCSVVSVPDDPVVSSVVCCVCPVCVSNVVSVVVVVPDD

Nearest PDB structures (foldseek):
  4mk6-assembly1_A-2  TM=8.736E-01  e=1.192E-06  Listeria monocytogenes EGD-e
  2iu5-assembly1_B  TM=7.141E-01  e=4.169E-06  Lactococcus lactis subsp. lactis Il1403
  5nz0-assembly1_A-2  TM=6.520E-01  e=3.581E-04  Mycobacterium tuberculosis H37Rv
  7pt0-assembly1_A  TM=6.673E-01  e=1.274E-02  Streptomyces coelicolor
  3vib-assembly1_A  TM=5.450E-01  e=2.026E-02  Neisseria gonorrhoeae

Solvent-accessible surface area (backbone atoms only — not comparable to full-atom values): 20212 Å² total; per-residue (Å²): 127,54,72,66,52,50,53,51,49,47,49,37,53,47,50,49,58,50,33,70,76,41,58,54,79,72,62,45,66,66,58,50,20,56,75,58,70,47,54,60,66,58,49,55,70,77,29,92,46,71,61,52,44,50,53,49,38,50,36,70,72,44,44,56,66,41,60,58,83,46,23,68,90,34,42,66,62,36,52,48,49,55,53,48,49,42,65,78,36,40,58,46,50,48,34,50,61,71,25,86,61,26,65,58,50,51,52,49,44,36,53,51,32,25,61,60,38,44,43,25,53,41,63,73,41,72,80,60,52,68,67,58,50,50,44,50,16,52,46,54,11,23,20,53,41,30,50,52,50,53,37,52,75,53,70,55,66,66,60,67,67,56,56,54,50,42,48,45,60,62,47,63,63,40,60,54,48,46,59,49,53,60,72,64,46,91,126,127,54,74,64,51,49,53,51,49,48,49,36,53,46,51,50,57,48,32,70,76,42,57,55,80,73,62,45,66,66,57,50,20,57,75,57,71,47,52,59,67,57,50,56,71,77,28,92,46,71,61,52,44,50,52,48,38,50,37,68,74,44,45,55,66,40,58,58,81,44,23,68,89,34,42,66,62,34,51,49,51,54,53,48,49,42,64,78,36,40,58,45,50,46,34,51,60,70,25,86,61,25,64,59,49,51,51,50,44,36,53,51,32,24,61,60,40,44,44,25,53,40,62,72,41,74,79,60,52,69,68,58,50,51,43,50,15,52,47,54,10,22,19,53,41,29,50,52,50,53,36,51,74,53,69,55,68,66,60,68,66,57,55,52,51,43,47,46,60,62,48,64,64,41,60,55,48,46,59,50,54,60,73,62,47,89,126